Protein AF-A0A2A4RGI9-F1 (afdb_monomer_lite)

Radius of gyration: 26.48 Å; chains: 1; bounding box: 57×62×85 Å

Foldseek 3Di:
DDDDDDDDDDDDDDDDDPDDDDPDDPPPDPDPLPDQDFDQDPVRATWRKAKDFQDAPVVLLVVLVVLCVVLVFAWDDDDSVQQKTKTDWDWDPAPPCPVRPPDDDPVVSVVCVVFGKTKMKMKGWDPDGDRRDITMMTIWIWIWGKDQPPDDDDDPPPPPDDDDFDAPPVRHGPDRIDIDTPGTDNVVRNVSSVSSSVVNVVVVVPD

Structure (mmCIF, N/CA/C/O backbone):
data_AF-A0A2A4RGI9-F1
#
_entry.id   AF-A0A2A4RGI9-F1
#
loop_
_atom_site.group_PDB
_atom_site.id
_atom_site.type_symbol
_atom_site.label_atom_id
_atom_site.label_alt_id
_atom_site.label_comp_id
_atom_site.label_asym_id
_atom_site.label_entity_id
_atom_site.label_seq_id
_atom_site.pdbx_PDB_ins_code
_atom_site.Cartn_x
_atom_site.Cartn_y
_atom_site.Cartn_z
_atom_site.occupancy
_atom_site.B_iso_or_equiv
_atom_site.auth_seq_id
_atom_site.auth_comp_id
_atom_site.auth_asym_id
_atom_site.auth_atom_id
_atom_site.pdbx_PDB_model_num
ATOM 1 N N . MET A 1 1 ? -32.099 -35.631 29.641 1.00 53.44 1 MET A N 1
ATOM 2 C CA . MET A 1 1 ? -32.813 -35.154 30.846 1.00 53.44 1 MET A CA 1
ATOM 3 C C . MET A 1 1 ? -31.834 -35.128 32.015 1.00 53.44 1 MET A C 1
ATOM 5 O O . MET A 1 1 ? -31.724 -36.119 32.717 1.00 53.44 1 MET A O 1
ATOM 9 N N . ILE A 1 2 ? -31.085 -34.038 32.199 1.00 48.94 2 ILE A N 1
ATOM 10 C CA . ILE A 1 2 ? -30.396 -33.746 33.466 1.00 48.94 2 ILE A CA 1
ATOM 11 C C . ILE A 1 2 ? -30.588 -32.254 33.720 1.00 48.94 2 ILE A C 1
ATOM 13 O O . ILE A 1 2 ? -30.174 -31.408 32.936 1.00 48.94 2 ILE A O 1
ATOM 17 N N . SER A 1 3 ? -31.335 -31.992 34.784 1.00 60.06 3 SER A N 1
ATOM 18 C CA . SER A 1 3 ? -31.687 -30.694 35.336 1.00 60.06 3 SER A CA 1
ATOM 19 C C . SER A 1 3 ? -30.649 -30.341 36.395 1.00 60.06 3 SER A C 1
ATOM 21 O O . SER A 1 3 ? -30.481 -31.111 37.339 1.00 60.06 3 SER A O 1
ATOM 23 N N . MET A 1 4 ? -30.030 -29.165 36.305 1.00 56.44 4 MET A N 1
ATOM 24 C CA . MET A 1 4 ? -29.369 -28.535 37.446 1.00 56.44 4 MET A CA 1
ATOM 25 C C . MET A 1 4 ? -29.840 -27.087 37.567 1.00 56.44 4 MET A C 1
ATOM 27 O O . MET A 1 4 ? -29.609 -26.247 36.703 1.00 56.44 4 MET A O 1
ATOM 31 N N . LYS A 1 5 ? -30.585 -26.860 38.650 1.00 61.72 5 LYS A N 1
ATOM 32 C CA . LYS A 1 5 ? -31.043 -25.572 39.160 1.00 61.72 5 LYS A CA 1
ATOM 33 C C . LYS A 1 5 ? -29.920 -24.892 39.956 1.00 61.72 5 LYS A C 1
ATOM 35 O O . LYS A 1 5 ? -29.083 -25.582 40.532 1.00 61.72 5 LYS A O 1
ATOM 40 N N . THR A 1 6 ? -30.117 -23.591 40.175 1.00 55.69 6 THR A N 1
ATOM 41 C CA . THR A 1 6 ? -29.952 -22.874 41.463 1.00 55.69 6 THR A CA 1
ATOM 42 C C . THR A 1 6 ? -28.904 -21.759 41.455 1.00 55.69 6 THR A C 1
ATOM 44 O O . THR A 1 6 ? -27.732 -21.961 41.742 1.00 55.69 6 THR A O 1
ATOM 47 N N . SER A 1 7 ? -29.410 -20.569 41.122 1.00 59.06 7 SER A N 1
ATOM 48 C CA . SER A 1 7 ? -29.408 -19.335 41.920 1.00 59.06 7 SER A CA 1
ATOM 49 C C . SER A 1 7 ? -28.262 -19.058 42.897 1.00 59.06 7 SER A C 1
ATOM 51 O O . SER A 1 7 ? -28.155 -19.736 43.911 1.00 59.06 7 SER A O 1
ATOM 53 N N . TYR A 1 8 ? -27.612 -17.902 42.716 1.00 57.66 8 TYR A N 1
ATOM 54 C CA . TYR A 1 8 ? -27.250 -17.004 43.818 1.00 57.66 8 TYR A CA 1
ATOM 55 C C . TYR A 1 8 ? -27.522 -15.542 43.421 1.00 57.66 8 TYR A C 1
ATOM 57 O O . TYR A 1 8 ? -26.866 -14.984 42.546 1.00 57.66 8 TYR A O 1
ATOM 65 N N . LEU A 1 9 ? -28.526 -14.944 44.078 1.00 56.38 9 LEU A N 1
ATOM 66 C CA . LEU A 1 9 ? -28.580 -13.510 44.379 1.00 56.38 9 LEU A CA 1
ATOM 67 C C . LEU A 1 9 ? -27.337 -13.153 45.200 1.00 56.38 9 LEU A C 1
ATOM 69 O O . LEU A 1 9 ? -27.032 -13.927 46.095 1.00 56.38 9 LEU A O 1
ATOM 73 N N . TYR A 1 10 ? -26.737 -11.973 45.016 1.00 49.91 10 TYR A N 1
ATOM 74 C CA . TYR A 1 10 ? -26.362 -11.104 46.142 1.00 49.91 10 TYR A CA 1
ATOM 75 C C . TYR A 1 10 ? -26.038 -9.670 45.685 1.00 49.91 10 TYR A C 1
ATOM 77 O O . TYR A 1 10 ? -25.283 -9.446 44.748 1.00 49.91 10 TYR A O 1
ATOM 85 N N . MET A 1 11 ? -26.596 -8.734 46.459 1.00 44.22 11 MET A N 1
ATOM 86 C CA . MET A 1 11 ? -26.098 -7.392 46.783 1.00 44.22 11 MET A CA 1
ATOM 87 C C . MET A 1 11 ? -26.127 -6.284 45.725 1.00 44.22 11 MET A C 1
ATOM 89 O O . MET A 1 11 ? -25.142 -5.899 45.108 1.00 44.22 11 MET A O 1
ATOM 93 N N . THR A 1 12 ? -27.288 -5.631 45.720 1.00 57.72 12 THR A N 1
ATOM 94 C CA . THR A 1 12 ? -27.431 -4.173 45.743 1.00 57.72 12 THR A CA 1
ATOM 95 C C . THR A 1 12 ? -26.426 -3.500 46.691 1.00 57.72 12 THR A C 1
ATOM 97 O O . THR A 1 12 ? -26.473 -3.716 47.903 1.00 57.72 12 THR A O 1
ATOM 100 N N . GLY A 1 13 ? -25.576 -2.635 46.144 1.00 50.53 13 GLY A N 1
ATOM 101 C CA . GLY A 1 13 ? -24.767 -1.672 46.886 1.00 50.53 13 GLY A CA 1
ATOM 102 C C . GLY A 1 13 ? -24.866 -0.311 46.207 1.00 50.53 13 GLY A C 1
ATOM 103 O O . GLY A 1 13 ? -24.202 -0.062 45.208 1.00 50.53 13 GLY A O 1
ATOM 104 N N . TRP A 1 14 ? -25.744 0.544 46.727 1.00 52.81 14 TRP A N 1
ATOM 105 C CA . TRP A 1 14 ? -25.811 1.960 46.383 1.00 52.81 14 TRP A CA 1
ATOM 106 C C . TRP A 1 14 ? -24.644 2.687 47.055 1.00 52.81 14 TRP A C 1
ATOM 108 O O . TRP A 1 14 ? -24.559 2.705 48.281 1.00 52.81 14 TRP A O 1
ATOM 118 N N . ILE A 1 15 ? -23.787 3.334 46.267 1.00 56.72 15 ILE A N 1
ATOM 119 C CA . ILE A 1 15 ? -22.931 4.419 46.749 1.00 56.72 15 ILE A CA 1
ATOM 120 C C . ILE A 1 15 ? -23.301 5.655 45.939 1.00 56.72 15 ILE A C 1
ATOM 122 O O . ILE A 1 15 ? -22.931 5.807 44.778 1.00 56.72 15 ILE A O 1
ATOM 126 N N . ALA A 1 16 ? -24.077 6.527 46.580 1.00 50.03 16 ALA A N 1
ATOM 127 C CA . ALA A 1 16 ? -24.249 7.901 46.158 1.00 50.03 16 ALA A CA 1
ATOM 128 C C . ALA A 1 16 ? -22.924 8.631 46.407 1.00 50.03 16 ALA A C 1
ATOM 130 O O . ALA A 1 16 ? -22.596 8.956 47.546 1.00 50.03 16 ALA A O 1
ATOM 131 N N . CYS A 1 17 ? -22.155 8.870 45.347 1.00 42.28 17 CYS A N 1
ATOM 132 C CA . CYS A 1 17 ? -21.066 9.833 45.387 1.00 42.28 17 CYS A CA 1
ATOM 133 C C . CYS A 1 17 ? -21.601 11.157 44.835 1.00 42.28 17 CYS A C 1
ATOM 135 O O . CYS A 1 17 ? -21.754 11.338 43.628 1.00 42.28 17 CYS A O 1
ATOM 137 N N . VAL A 1 18 ? -21.953 12.056 45.754 1.00 51.88 18 VAL A N 1
ATOM 138 C CA . VAL A 1 18 ? -22.221 13.466 45.473 1.00 51.88 18 VAL A CA 1
ATOM 139 C C . VAL A 1 18 ? -20.885 14.085 45.082 1.00 51.88 18 VAL A C 1
ATOM 141 O O . VAL A 1 18 ? -20.075 14.401 45.950 1.00 51.88 18 VAL A O 1
ATOM 144 N N . SER A 1 19 ? -20.635 14.210 43.779 1.00 58.44 19 SER A N 1
ATOM 145 C CA . SER A 1 19 ? -19.480 14.950 43.286 1.00 58.44 19 SER A CA 1
ATOM 146 C C . SER A 1 19 ? -19.896 16.351 42.865 1.00 58.44 19 SER A C 1
ATOM 148 O O . SER A 1 19 ? -20.886 16.569 42.168 1.00 58.44 19 SER A O 1
ATOM 150 N N . VAL A 1 20 ? -19.120 17.287 43.387 1.00 53.12 20 VAL A N 1
ATOM 151 C CA . VAL A 1 20 ? -19.247 18.735 43.338 1.00 53.12 20 VAL A CA 1
ATOM 152 C C . VAL A 1 20 ? -19.362 19.237 41.899 1.00 53.12 20 VAL A C 1
ATOM 154 O O . VAL A 1 20 ? -18.539 18.930 41.040 1.00 53.12 20 VAL A O 1
ATOM 157 N N . CYS A 1 21 ? -20.385 20.057 41.663 1.00 44.66 21 CYS A N 1
ATOM 158 C CA . CYS A 1 21 ? -20.569 20.816 40.436 1.00 44.66 21 CYS A CA 1
ATOM 159 C C . CYS A 1 21 ? -19.557 21.975 40.423 1.00 44.66 21 CYS A C 1
ATOM 161 O O . CYS A 1 21 ? -19.824 23.059 40.943 1.00 44.66 21 CYS A O 1
ATOM 163 N N . SER A 1 22 ? -18.372 21.732 39.867 1.00 48.38 22 SER A N 1
ATOM 164 C CA . SER A 1 22 ? -17.387 22.771 39.571 1.00 48.38 22 SER A CA 1
ATOM 165 C C . SER A 1 22 ? -17.795 23.489 38.285 1.00 48.38 22 SER A C 1
ATOM 167 O O . SER A 1 22 ? -17.645 22.955 37.190 1.00 48.38 22 SER A O 1
ATOM 169 N N . LEU A 1 23 ? -18.315 24.708 38.424 1.00 53.69 23 LEU A N 1
ATOM 170 C CA . LEU A 1 23 ? -18.496 25.686 37.348 1.00 53.69 23 LEU A CA 1
ATOM 171 C C . LEU A 1 23 ? -17.122 26.141 36.831 1.00 53.69 23 LEU A C 1
ATOM 173 O O . LEU A 1 23 ? -16.619 27.180 37.249 1.00 53.69 23 LEU A O 1
ATOM 177 N N . TRP A 1 24 ? -16.499 25.359 35.952 1.00 52.03 24 TRP A N 1
ATOM 178 C CA . TRP A 1 24 ? -15.341 25.778 35.162 1.00 52.03 24 TRP A CA 1
ATOM 179 C C . TRP A 1 24 ? -15.694 25.688 33.681 1.00 52.03 24 TRP A C 1
ATOM 181 O O . TRP A 1 24 ? -16.321 24.732 33.233 1.00 52.03 24 TRP A O 1
ATOM 191 N N . GLY A 1 25 ? -15.376 26.764 32.965 1.00 44.94 25 GLY A N 1
ATOM 192 C CA . GLY A 1 25 ? -15.882 27.052 31.634 1.00 44.94 25 GLY A CA 1
ATOM 193 C C . GLY A 1 25 ? -15.622 25.946 30.619 1.00 44.94 25 GLY A C 1
ATOM 194 O O . GLY A 1 25 ? -14.579 25.294 30.621 1.00 44.94 25 GLY A O 1
ATOM 195 N N . CYS A 1 26 ? -16.578 25.799 29.707 1.00 45.72 26 CYS A N 1
ATOM 196 C CA . CYS A 1 26 ? -16.427 25.056 28.468 1.00 45.72 26 CYS A CA 1
ATOM 197 C C . CYS A 1 26 ? -15.382 25.751 27.579 1.00 45.72 26 CYS A C 1
ATOM 199 O O . CYS A 1 26 ? -15.719 26.462 26.637 1.00 45.72 26 CYS A O 1
ATOM 201 N N . ALA A 1 27 ? -14.100 25.568 27.886 1.00 48.16 27 ALA A N 1
ATOM 202 C CA . ALA A 1 27 ? -13.068 25.592 26.868 1.00 48.16 27 ALA A CA 1
ATOM 203 C C . ALA A 1 27 ? -13.144 24.227 26.182 1.00 48.16 27 ALA A C 1
ATOM 205 O O . ALA A 1 27 ? -12.601 23.239 26.666 1.00 48.16 27 ALA A O 1
ATOM 206 N N . SER A 1 28 ? -13.918 24.157 25.103 1.00 48.16 28 SER A N 1
ATOM 207 C CA . SER A 1 28 ? -13.896 23.038 24.170 1.00 48.16 28 SER A CA 1
ATOM 208 C C . SER A 1 28 ? -12.475 22.911 23.626 1.00 48.16 28 SER A C 1
ATOM 210 O O . SER A 1 28 ? -12.062 23.678 22.756 1.00 48.16 28 SER A O 1
ATOM 212 N N . SER A 1 29 ? -11.709 21.988 24.205 1.00 48.91 29 SER A N 1
ATOM 213 C CA . SER A 1 29 ? -10.423 21.557 23.677 1.00 48.91 29 SER A CA 1
ATOM 214 C C . SER A 1 29 ? -10.643 21.107 22.231 1.00 48.91 29 SER A C 1
ATOM 216 O O . SER A 1 29 ? -11.542 20.293 22.005 1.00 48.91 29 SER A O 1
ATOM 218 N N . PRO A 1 30 ? -9.883 21.611 21.244 1.00 50.38 30 PRO A N 1
ATOM 219 C CA . PRO A 1 30 ? -9.913 21.024 19.915 1.00 50.38 30 PRO A CA 1
ATOM 220 C C . PRO A 1 30 ? -9.524 19.552 20.065 1.00 50.38 30 PRO A C 1
ATOM 222 O O . PRO A 1 30 ? -8.453 19.244 20.593 1.00 50.38 30 PRO A O 1
ATOM 225 N N . GLN A 1 31 ? -10.425 18.647 19.673 1.00 45.59 31 GLN A N 1
ATOM 226 C CA . GLN A 1 31 ? -10.084 17.241 19.517 1.00 45.59 31 GLN A CA 1
ATOM 227 C C . GLN A 1 31 ? -8.874 17.184 18.592 1.00 45.59 31 GLN A C 1
ATOM 229 O O . GLN A 1 31 ? -8.896 17.738 17.490 1.00 45.59 31 GLN A O 1
ATOM 234 N N . ALA A 1 32 ? -7.797 16.591 19.099 1.00 44.47 32 ALA A N 1
ATOM 235 C CA . ALA A 1 32 ? -6.616 16.312 18.317 1.00 44.47 32 ALA A CA 1
ATOM 236 C C . ALA A 1 32 ? -7.063 15.448 17.138 1.00 44.47 32 ALA A C 1
ATOM 238 O O . ALA A 1 32 ? -7.406 14.280 17.305 1.00 44.47 32 ALA A O 1
ATOM 239 N N . VAL A 1 33 ? -7.117 16.052 15.953 1.00 50.25 33 VAL A N 1
ATOM 240 C CA . VAL A 1 33 ? -7.075 15.307 14.701 1.00 50.25 33 VAL A CA 1
ATOM 241 C C . VAL A 1 33 ? -5.812 14.466 14.817 1.00 50.25 33 VAL A C 1
ATOM 243 O O . VAL A 1 33 ? -4.732 15.038 14.954 1.00 50.25 33 VAL A O 1
ATOM 246 N N . GLY A 1 34 ? -5.966 13.143 14.900 1.00 46.97 34 GLY A N 1
ATOM 247 C CA . GLY A 1 34 ? -4.839 12.226 14.993 1.00 46.97 34 GLY A CA 1
ATOM 248 C C . GLY A 1 34 ? -3.876 12.541 13.860 1.00 46.97 34 GLY A C 1
ATOM 249 O O . GLY A 1 34 ? -4.216 12.356 12.691 1.00 46.97 34 GLY A O 1
ATOM 250 N N . ASP A 1 35 ? -2.718 13.103 14.203 1.00 51.62 35 ASP A N 1
ATOM 251 C CA . ASP A 1 35 ? -1.637 13.289 13.249 1.00 51.62 35 ASP A CA 1
ATOM 252 C C . ASP A 1 35 ? -1.295 11.894 12.730 1.00 51.62 35 ASP A C 1
ATOM 254 O O . ASP A 1 35 ? -1.054 10.980 13.522 1.00 51.62 35 ASP A O 1
ATOM 258 N N . ALA A 1 36 ? -1.298 11.720 11.408 1.00 52.34 36 ALA A N 1
ATOM 259 C CA . ALA A 1 36 ? -0.785 10.519 10.764 1.00 52.34 36 ALA A CA 1
ATOM 260 C C . ALA A 1 36 ? 0.721 10.430 11.073 1.00 52.34 36 ALA A C 1
ATOM 262 O O . ALA A 1 36 ? 1.574 10.937 10.343 1.00 52.34 36 ALA A O 1
ATOM 263 N N . GLY A 1 37 ? 1.043 9.878 12.241 1.00 50.47 37 GLY A N 1
ATOM 264 C CA . GLY A 1 37 ? 2.386 9.839 12.781 1.00 50.47 37 GLY A CA 1
ATOM 265 C C . GLY A 1 37 ? 3.237 8.865 11.986 1.00 50.47 37 GLY A C 1
ATOM 266 O O . GLY A 1 37 ? 2.979 7.663 11.965 1.00 50.47 37 GLY A O 1
ATOM 267 N N . ILE A 1 38 ? 4.290 9.370 11.352 1.00 50.34 38 ILE A N 1
ATOM 268 C CA . ILE A 1 38 ? 5.321 8.520 10.764 1.00 50.34 38 ILE A CA 1
ATOM 269 C C . ILE A 1 38 ? 6.122 7.908 11.916 1.00 50.34 38 ILE A C 1
ATOM 271 O O . ILE A 1 38 ? 6.898 8.597 12.577 1.00 50.34 38 ILE A O 1
ATOM 275 N N . THR A 1 39 ? 5.960 6.609 12.152 1.00 53.31 39 THR A N 1
ATOM 276 C CA . THR A 1 39 ? 6.846 5.856 13.042 1.00 53.31 39 THR A CA 1
ATOM 277 C C . THR A 1 39 ? 7.955 5.220 12.209 1.00 53.31 39 THR A C 1
ATOM 279 O O . THR A 1 39 ? 7.718 4.396 11.330 1.00 53.31 39 THR A O 1
ATOM 282 N N . GLN A 1 40 ? 9.196 5.646 12.448 1.00 45.38 40 GLN A N 1
ATOM 283 C CA . GLN A 1 40 ? 10.377 5.005 11.871 1.00 45.38 40 GLN A CA 1
ATOM 284 C C . GLN A 1 40 ? 10.691 3.740 12.669 1.00 45.38 40 GLN A C 1
ATOM 286 O O . GLN A 1 40 ? 11.029 3.821 13.851 1.00 45.38 40 GLN A O 1
ATOM 291 N N . ALA A 1 41 ? 10.607 2.572 12.030 1.00 48.91 41 ALA A N 1
ATOM 292 C CA . ALA A 1 41 ? 11.218 1.370 12.580 1.00 48.91 41 ALA A CA 1
ATOM 293 C C . ALA A 1 41 ? 12.750 1.527 12.562 1.00 48.91 41 ALA A C 1
ATOM 295 O O . ALA A 1 41 ? 13.305 2.169 11.665 1.00 48.91 41 ALA A O 1
ATOM 296 N N . ALA A 1 42 ? 13.441 0.927 13.538 1.00 48.22 42 ALA A N 1
ATOM 297 C CA . ALA A 1 42 ? 14.897 1.027 13.713 1.00 48.22 42 ALA A CA 1
ATOM 298 C C . ALA A 1 42 ? 15.716 0.583 12.480 1.00 48.22 42 ALA A C 1
ATOM 300 O O . ALA A 1 42 ? 16.880 0.956 12.348 1.00 48.22 42 ALA A O 1
ATOM 301 N N . ASP A 1 43 ? 15.086 -0.135 11.550 1.00 55.09 43 ASP A N 1
ATOM 302 C CA . ASP A 1 43 ? 15.688 -0.633 10.313 1.00 55.09 43 ASP A CA 1
ATOM 303 C C . ASP A 1 43 ? 15.601 0.372 9.142 1.00 55.09 43 ASP A C 1
ATOM 305 O O . ASP A 1 43 ? 15.885 0.030 7.996 1.00 55.09 43 ASP A O 1
ATOM 309 N N . GLY A 1 44 ? 15.184 1.621 9.397 1.00 54.22 44 GLY A N 1
ATOM 310 C CA . GLY A 1 44 ? 15.002 2.644 8.356 1.00 54.22 44 GLY A CA 1
ATOM 311 C C . GLY A 1 44 ? 13.786 2.392 7.458 1.00 54.22 44 GLY A C 1
ATOM 312 O O . GLY A 1 44 ? 13.606 3.064 6.441 1.00 54.22 44 GLY A O 1
ATOM 313 N N . GLN A 1 45 ? 12.945 1.431 7.839 1.00 60.62 45 GLN A N 1
ATOM 314 C CA . GLN A 1 45 ? 11.714 1.099 7.150 1.00 60.62 45 GLN A CA 1
ATOM 315 C C . GLN A 1 45 ? 10.617 2.072 7.600 1.00 60.62 45 GLN A C 1
ATOM 317 O O . GLN A 1 45 ? 10.235 2.103 8.771 1.00 60.62 45 GLN A O 1
ATOM 322 N N . VAL A 1 46 ? 10.166 2.923 6.680 1.00 63.09 46 VAL A N 1
ATOM 323 C CA . VAL A 1 46 ? 9.122 3.919 6.937 1.00 63.09 46 VAL A CA 1
ATOM 324 C C . VAL A 1 46 ? 7.817 3.387 6.371 1.00 63.09 46 VAL A C 1
ATOM 326 O O . VAL A 1 46 ? 7.618 3.371 5.155 1.00 63.09 46 VAL A O 1
ATOM 329 N N . SER A 1 47 ? 6.933 2.971 7.267 1.00 81.38 47 SER A N 1
ATOM 330 C CA . SER A 1 47 ? 5.598 2.487 6.933 1.00 81.38 47 SER A CA 1
ATOM 331 C C . SER A 1 47 ? 4.557 3.569 7.220 1.00 81.38 47 SER A C 1
ATOM 333 O O . SER A 1 47 ? 4.743 4.411 8.099 1.00 81.38 47 SER A O 1
ATOM 335 N N . GLY A 1 48 ? 3.444 3.554 6.486 1.00 86.00 48 GLY A N 1
ATOM 336 C CA . GLY A 1 48 ? 2.284 4.365 6.849 1.00 86.00 48 GLY A CA 1
ATOM 337 C C . GLY A 1 48 ? 1.609 3.750 8.071 1.00 86.00 48 GLY A C 1
ATOM 338 O O . GLY A 1 48 ? 1.187 2.598 7.998 1.00 86.00 48 GLY A O 1
ATOM 339 N N . LEU A 1 49 ? 1.520 4.484 9.178 1.00 91.19 49 LEU A N 1
ATOM 340 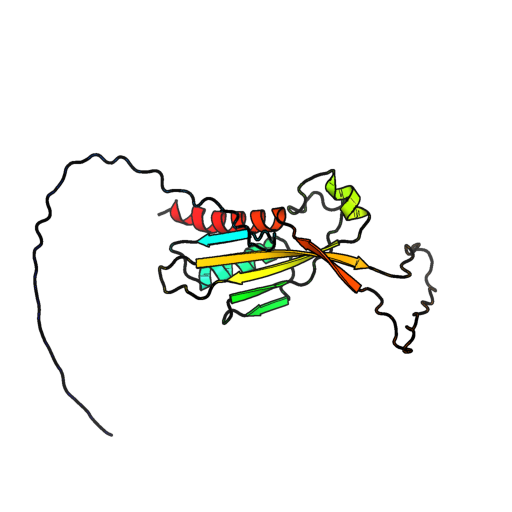C CA . LEU A 1 49 ? 0.766 4.054 10.354 1.00 91.19 49 LEU A CA 1
ATOM 341 C C . LEU A 1 49 ? -0.663 4.590 10.257 1.00 91.19 49 LEU A C 1
ATOM 343 O O . LEU A 1 49 ? -0.877 5.754 9.927 1.00 91.19 49 LEU A O 1
ATOM 347 N N . VAL A 1 50 ? -1.628 3.729 10.551 1.00 89.38 50 VAL A N 1
ATOM 348 C CA . VAL A 1 50 ? -3.040 4.072 10.681 1.00 89.38 50 VAL A CA 1
ATOM 349 C C . VAL A 1 50 ? -3.467 3.743 12.098 1.00 89.38 50 VAL A C 1
ATOM 351 O O . VAL A 1 50 ? -3.377 2.589 12.512 1.00 89.38 50 VAL A O 1
ATOM 354 N N . GLU A 1 51 ? -3.964 4.745 12.814 1.00 92.56 51 GLU A N 1
ATOM 355 C CA . GLU A 1 51 ? -4.599 4.581 14.122 1.00 92.56 51 GLU A CA 1
ATOM 356 C C . GLU A 1 51 ? -6.030 5.122 14.054 1.00 92.56 51 GLU A C 1
ATOM 358 O O . GLU A 1 51 ? -6.247 6.297 13.762 1.00 92.56 51 GLU A O 1
ATOM 363 N N . VAL A 1 52 ? -7.023 4.264 14.284 1.00 90.69 52 VAL A N 1
ATOM 364 C CA . VAL A 1 52 ? -8.438 4.658 14.271 1.00 90.69 52 VAL A CA 1
ATOM 365 C C . VAL A 1 52 ? -9.054 4.330 15.622 1.00 90.69 52 VAL A C 1
ATOM 367 O O . VAL A 1 52 ? -9.077 3.173 16.043 1.00 90.69 52 VAL A O 1
ATOM 370 N N . GLU A 1 53 ? -9.550 5.356 16.306 1.00 89.88 53 GLU A N 1
ATOM 371 C CA . GLU A 1 53 ? -10.278 5.213 17.566 1.00 89.88 53 GLU A CA 1
ATOM 372 C C . GLU A 1 53 ? -11.783 5.056 17.303 1.00 89.88 53 GLU A C 1
ATOM 374 O O . GLU A 1 53 ? -12.320 5.615 16.350 1.00 89.88 53 GLU A O 1
ATOM 379 N N . GLY A 1 54 ? -12.480 4.292 18.148 1.00 88.19 54 GLY A N 1
ATOM 380 C CA . GLY A 1 54 ? -13.945 4.181 18.125 1.00 88.19 54 GLY A CA 1
ATOM 381 C C . GLY A 1 54 ? -14.543 3.271 17.043 1.00 88.19 54 GLY A C 1
ATOM 382 O O . GLY A 1 54 ? -15.650 2.778 17.238 1.00 88.19 54 GLY A O 1
ATOM 383 N N . ALA A 1 55 ? -13.819 2.985 15.959 1.00 90.06 55 ALA A N 1
ATOM 384 C CA . ALA A 1 55 ? -14.251 2.041 14.928 1.00 90.06 55 ALA A CA 1
ATOM 385 C C . ALA A 1 55 ? -13.920 0.587 15.299 1.00 90.06 55 ALA A C 1
ATOM 387 O O . ALA A 1 55 ? -12.898 0.294 15.927 1.00 90.06 55 ALA A O 1
ATOM 388 N N . SER A 1 56 ? -14.767 -0.352 14.880 1.00 91.38 56 SER A N 1
ATOM 389 C CA . SER A 1 56 ? -14.477 -1.778 15.012 1.00 91.38 56 SER A CA 1
ATOM 390 C C . SER A 1 56 ? -13.401 -2.226 14.019 1.00 91.38 56 SER A C 1
ATOM 392 O O . SER A 1 56 ? -13.233 -1.671 12.931 1.00 91.38 56 SER A O 1
ATOM 394 N N . TYR A 1 57 ? -12.689 -3.297 14.369 1.00 92.25 57 TYR A N 1
ATOM 395 C CA . TYR A 1 57 ? -11.710 -3.920 13.480 1.00 92.25 57 TYR A CA 1
ATOM 396 C C . TYR A 1 57 ? -12.295 -4.259 12.099 1.00 92.25 57 TYR A C 1
ATOM 398 O O . TYR A 1 57 ? -11.658 -3.998 11.081 1.00 92.25 57 TYR A O 1
ATOM 406 N N . GLU A 1 58 ? -13.508 -4.820 12.054 1.00 92.88 58 GLU A N 1
ATOM 407 C CA . GLU A 1 58 ? -14.149 -5.232 10.801 1.00 92.88 58 GLU A CA 1
ATOM 408 C C . GLU A 1 58 ? -14.453 -4.038 9.889 1.00 92.88 58 GLU A C 1
ATOM 410 O O . GLU A 1 58 ? -14.257 -4.135 8.675 1.00 92.88 58 GLU A O 1
ATOM 415 N N . GLU A 1 59 ? -14.858 -2.902 10.464 1.00 93.31 59 GLU A N 1
ATOM 416 C CA . GLU A 1 59 ? -15.104 -1.657 9.729 1.00 93.31 59 GLU A CA 1
ATOM 417 C C . GLU A 1 59 ? -13.813 -1.109 9.124 1.00 93.31 59 GLU A C 1
ATOM 419 O O . GLU A 1 59 ? -13.757 -0.867 7.917 1.00 93.31 59 GLU A O 1
ATOM 424 N N . VAL A 1 60 ? -12.745 -0.978 9.920 1.00 94.06 60 VAL A N 1
ATOM 425 C CA . VAL A 1 60 ? -11.454 -0.463 9.428 1.00 94.06 60 VAL A CA 1
ATOM 426 C C . VAL A 1 60 ? -10.848 -1.412 8.393 1.00 94.06 60 VAL A C 1
ATOM 428 O O . VAL A 1 60 ? -10.362 -0.973 7.348 1.00 94.06 60 VAL A O 1
ATOM 431 N N . PHE A 1 61 ? -10.921 -2.724 8.625 1.00 95.38 61 PHE A N 1
ATOM 432 C CA . PHE A 1 61 ? -10.437 -3.732 7.684 1.00 95.38 61 PHE A CA 1
ATOM 433 C C . PHE A 1 61 ? -11.229 -3.717 6.367 1.00 95.38 61 PHE A C 1
ATOM 435 O O . PHE A 1 61 ? -10.649 -3.809 5.279 1.00 95.38 61 PHE A O 1
ATOM 442 N N . GLY A 1 62 ? -12.554 -3.567 6.442 1.00 96.12 62 GLY A N 1
ATOM 443 C CA . GLY A 1 62 ? -13.431 -3.404 5.285 1.00 96.12 62 GLY A CA 1
ATOM 444 C C . GLY A 1 62 ? -13.124 -2.131 4.497 1.00 96.12 62 GLY A C 1
ATOM 445 O O . GLY A 1 62 ? -12.929 -2.197 3.280 1.00 96.12 62 GLY A O 1
ATOM 446 N N . ALA A 1 63 ? -12.994 -0.998 5.189 1.00 96.31 63 ALA A N 1
ATOM 447 C CA . ALA A 1 63 ? -12.642 0.289 4.596 1.00 96.31 63 ALA A CA 1
ATOM 448 C C . ALA A 1 63 ? -11.272 0.244 3.905 1.00 96.31 63 ALA A C 1
ATOM 450 O O . ALA A 1 63 ? -11.139 0.718 2.777 1.00 96.31 63 ALA A O 1
ATOM 451 N N . MET A 1 64 ? -10.275 -0.401 4.521 1.00 97.19 64 MET A N 1
ATOM 452 C CA . MET A 1 64 ? -8.946 -0.597 3.931 1.00 97.19 64 MET A CA 1
ATOM 453 C C . MET A 1 64 ? -9.010 -1.345 2.600 1.00 97.19 64 MET A C 1
ATOM 455 O O . MET A 1 64 ? -8.384 -0.942 1.619 1.00 97.19 64 MET A O 1
ATOM 459 N N . ARG A 1 65 ? -9.802 -2.420 2.527 1.00 97.56 65 ARG A N 1
ATOM 460 C CA . ARG A 1 65 ? -9.994 -3.165 1.274 1.00 97.56 65 ARG A CA 1
ATOM 461 C C . ARG A 1 65 ? -10.621 -2.307 0.185 1.00 97.56 65 ARG A C 1
ATOM 463 O O . ARG A 1 65 ? -10.248 -2.460 -0.977 1.00 97.56 65 ARG A O 1
ATOM 470 N N . GLU A 1 66 ? -11.575 -1.457 0.547 1.00 97.06 66 GLU A N 1
ATOM 471 C CA . GLU A 1 66 ? -12.227 -0.569 -0.408 1.00 97.06 66 GLU A CA 1
ATOM 472 C C . GLU A 1 66 ? -11.258 0.497 -0.917 1.00 97.06 66 GLU A C 1
ATOM 474 O O . GLU A 1 66 ? -11.100 0.633 -2.126 1.00 97.06 66 GLU A O 1
ATOM 479 N N . VAL A 1 67 ? -10.502 1.147 -0.027 1.00 96.25 67 VAL A N 1
ATOM 480 C CA . VAL A 1 67 ? -9.459 2.107 -0.417 1.00 96.25 67 VAL A CA 1
ATOM 481 C C . VAL A 1 67 ? -8.445 1.460 -1.362 1.00 96.25 67 VAL A C 1
ATOM 483 O O . VAL A 1 67 ? -8.193 1.982 -2.442 1.00 96.25 67 VAL A O 1
ATOM 486 N N . ILE A 1 68 ? -7.918 0.275 -1.043 1.00 96.44 68 ILE A N 1
ATOM 487 C CA . ILE A 1 68 ? -6.971 -0.431 -1.927 1.00 96.44 68 ILE A CA 1
ATOM 488 C C . ILE A 1 68 ? -7.568 -0.664 -3.333 1.00 96.44 68 ILE A C 1
ATOM 490 O O . ILE A 1 68 ? -6.870 -0.525 -4.343 1.00 96.44 68 ILE A O 1
ATOM 494 N N . ARG A 1 69 ? -8.868 -0.976 -3.422 1.00 96.25 69 ARG A N 1
ATOM 495 C CA . ARG A 1 69 ? -9.581 -1.153 -4.699 1.00 96.25 69 ARG A CA 1
ATOM 496 C C . ARG A 1 69 ? -9.833 0.160 -5.432 1.00 96.25 69 ARG A C 1
ATOM 498 O O . ARG A 1 69 ? -9.743 0.171 -6.658 1.00 96.25 69 ARG A O 1
ATOM 505 N N . GLU A 1 70 ? -10.105 1.251 -4.722 1.00 94.81 70 GLU A N 1
ATOM 506 C CA . GLU A 1 70 ? -10.243 2.594 -5.303 1.00 94.81 70 GLU A CA 1
ATOM 507 C C . GLU A 1 70 ? -8.941 3.030 -6.003 1.00 94.81 70 GLU A C 1
ATOM 509 O O . GLU A 1 70 ? -8.986 3.611 -7.089 1.00 94.81 70 GLU A O 1
ATOM 514 N N . TYR A 1 71 ? -7.781 2.643 -5.455 1.00 93.75 71 TYR A N 1
ATOM 515 C CA . TYR A 1 71 ? -6.457 2.801 -6.083 1.00 93.75 71 TYR A CA 1
ATOM 516 C C . TYR A 1 71 ? -6.159 1.744 -7.171 1.00 93.75 71 TYR A C 1
ATOM 518 O O . TYR A 1 71 ? -5.073 1.689 -7.749 1.00 93.75 71 TYR A O 1
ATOM 526 N N . ARG A 1 72 ? -7.143 0.907 -7.519 1.00 94.56 72 ARG A N 1
ATOM 527 C CA . ARG A 1 72 ? -7.072 -0.120 -8.573 1.00 94.56 72 ARG A CA 1
ATOM 528 C C . ARG A 1 72 ? -6.004 -1.192 -8.343 1.00 94.56 72 ARG A C 1
ATOM 530 O O . ARG A 1 72 ? -5.569 -1.832 -9.302 1.00 94.56 72 ARG A O 1
ATOM 537 N N . PHE A 1 73 ? -5.598 -1.429 -7.099 1.00 95.44 73 PHE A N 1
ATOM 538 C CA . PHE A 1 73 ? -4.779 -2.593 -6.781 1.00 95.44 73 PHE A CA 1
ATOM 539 C C . PHE A 1 73 ? -5.656 -3.843 -6.728 1.00 95.44 73 PHE A C 1
ATOM 541 O O . PHE A 1 73 ? -6.686 -3.890 -6.050 1.00 95.44 73 PHE A O 1
ATOM 548 N N . ALA A 1 74 ? -5.239 -4.886 -7.443 1.00 96.12 74 ALA A N 1
ATOM 549 C CA . ALA A 1 74 ? -5.891 -6.182 -7.357 1.00 96.12 74 ALA A CA 1
ATOM 550 C C . ALA A 1 74 ? -5.467 -6.865 -6.054 1.00 96.12 74 ALA A C 1
ATOM 552 O O . ALA A 1 74 ? -4.281 -7.032 -5.788 1.00 96.12 74 ALA A O 1
ATOM 553 N N . ILE A 1 75 ? -6.430 -7.270 -5.234 1.00 97.62 75 ILE A N 1
ATOM 554 C CA . ILE A 1 75 ? -6.144 -7.960 -3.975 1.00 97.62 75 ILE A CA 1
ATOM 555 C C . ILE A 1 75 ? -5.703 -9.400 -4.277 1.00 97.62 75 ILE A C 1
ATOM 557 O O . ILE A 1 75 ? -6.388 -10.111 -5.011 1.00 97.62 75 ILE A O 1
ATOM 561 N N . ASN A 1 76 ? -4.577 -9.821 -3.699 1.00 97.38 76 ASN A N 1
ATOM 562 C CA . ASN A 1 76 ? -4.009 -11.162 -3.844 1.00 97.38 76 ASN A CA 1
ATOM 563 C C . ASN A 1 76 ? -4.439 -12.067 -2.683 1.00 97.38 76 ASN A C 1
ATOM 565 O O . ASN A 1 76 ? -5.039 -13.119 -2.894 1.00 97.38 76 ASN A O 1
ATOM 569 N N . ARG A 1 77 ? -4.199 -11.632 -1.441 1.00 97.38 77 ARG A N 1
ATOM 570 C CA . ARG A 1 77 ? -4.564 -12.384 -0.235 1.00 97.38 77 ARG A CA 1
ATOM 571 C C . ARG A 1 77 ? -5.255 -11.483 0.778 1.00 97.38 77 ARG A C 1
ATOM 573 O O . ARG A 1 77 ? -4.822 -10.363 1.023 1.00 97.38 77 ARG A O 1
ATOM 580 N N . VAL A 1 78 ? -6.303 -12.017 1.401 1.00 97.69 78 VAL A N 1
ATOM 581 C CA . VAL A 1 78 ? -6.990 -11.419 2.551 1.00 97.69 78 VAL A CA 1
ATOM 582 C C . VAL A 1 78 ? -7.033 -12.467 3.653 1.00 97.69 78 VAL A C 1
ATOM 584 O O . VAL A 1 78 ? -7.683 -13.497 3.497 1.00 97.69 78 VAL A O 1
ATOM 587 N N . ASP A 1 79 ? -6.320 -12.227 4.745 1.00 96.12 79 ASP A N 1
ATOM 588 C CA . ASP A 1 79 ? -6.295 -13.082 5.929 1.00 96.12 79 ASP A CA 1
ATOM 589 C C . ASP A 1 79 ? -6.788 -12.251 7.117 1.00 96.12 79 ASP A C 1
ATOM 591 O O . ASP A 1 79 ? -6.002 -11.601 7.799 1.00 96.12 79 ASP A O 1
ATOM 595 N N . GLY A 1 80 ? -8.111 -12.215 7.311 1.00 93.44 80 GLY A N 1
ATOM 596 C CA . GLY A 1 80 ? -8.731 -11.442 8.393 1.00 93.44 80 GLY A CA 1
ATOM 597 C C . GLY A 1 80 ? -8.398 -11.985 9.783 1.00 93.44 80 GLY A C 1
ATOM 598 O O . GLY A 1 80 ? -8.333 -11.220 10.732 1.00 93.44 80 GLY A O 1
ATOM 599 N N . ALA A 1 81 ? -8.107 -13.285 9.904 1.00 91.56 81 ALA A N 1
ATOM 600 C CA . ALA A 1 81 ? -7.728 -13.875 11.185 1.00 91.56 81 ALA A CA 1
ATOM 601 C C . ALA A 1 81 ? -6.350 -13.392 11.654 1.00 91.56 81 ALA A C 1
ATOM 603 O O . ALA A 1 81 ? -6.150 -13.213 12.844 1.00 91.56 81 ALA A O 1
ATOM 604 N N . ARG A 1 82 ? -5.419 -13.175 10.715 1.00 92.94 82 ARG A N 1
ATOM 605 C CA . ARG A 1 82 ? -4.078 -12.632 10.992 1.00 92.94 82 ARG A CA 1
ATOM 606 C C . ARG A 1 82 ? -3.955 -11.129 10.746 1.00 92.94 82 ARG A C 1
ATOM 608 O O . ARG A 1 82 ? -2.854 -10.593 10.814 1.00 92.94 82 ARG A O 1
ATOM 615 N N . GLY A 1 83 ? -5.037 -10.478 10.327 1.00 94.94 83 GLY A N 1
ATOM 616 C CA . GLY A 1 83 ? -5.025 -9.080 9.918 1.00 94.94 83 GLY A CA 1
ATOM 617 C C . GLY A 1 83 ? -4.030 -8.743 8.812 1.00 94.94 83 GLY A C 1
ATOM 618 O O . GLY A 1 83 ? -3.370 -7.717 8.887 1.00 94.94 83 GLY A O 1
ATOM 619 N N . VAL A 1 84 ? -3.909 -9.574 7.775 1.00 96.50 84 VAL A N 1
ATOM 620 C CA . VAL A 1 84 ? -3.011 -9.296 6.641 1.00 96.50 84 VAL A CA 1
ATOM 621 C C . VAL A 1 84 ? -3.796 -9.141 5.344 1.00 96.50 84 VAL A C 1
ATOM 623 O O . VAL A 1 84 ? -4.577 -10.015 4.964 1.00 96.50 84 VAL A O 1
ATOM 626 N N . ILE A 1 85 ? -3.531 -8.054 4.619 1.00 97.44 85 ILE A N 1
ATOM 627 C CA . ILE A 1 85 ? -3.993 -7.840 3.244 1.00 97.44 85 ILE A CA 1
ATOM 628 C C . ILE A 1 85 ? -2.762 -7.682 2.355 1.00 97.44 85 ILE A C 1
ATOM 630 O O . ILE A 1 85 ? -1.905 -6.849 2.632 1.00 97.44 85 ILE A O 1
ATOM 634 N N . THR A 1 86 ? -2.671 -8.457 1.276 1.00 97.94 86 THR A N 1
ATOM 635 C CA . THR A 1 86 ? -1.653 -8.256 0.237 1.00 97.94 86 THR A CA 1
ATOM 636 C C . THR A 1 86 ? -2.292 -8.115 -1.131 1.00 97.94 86 THR A C 1
ATOM 638 O O . THR A 1 86 ? -3.369 -8.654 -1.410 1.00 97.94 86 THR A O 1
ATOM 641 N N . THR A 1 87 ? -1.616 -7.386 -2.006 1.00 98.06 87 THR A N 1
ATOM 642 C CA . THR A 1 87 ? -2.063 -7.119 -3.375 1.00 98.06 87 THR A CA 1
ATOM 643 C C . THR A 1 87 ? -1.196 -7.856 -4.388 1.00 98.06 87 THR A C 1
ATOM 645 O O . THR A 1 87 ? -0.138 -8.389 -4.061 1.00 98.06 87 THR A O 1
ATOM 648 N N . TYR A 1 88 ? -1.681 -7.961 -5.620 1.00 96.88 88 TYR A N 1
ATOM 649 C CA . TYR A 1 88 ? -0.825 -8.288 -6.746 1.00 96.88 88 TYR A CA 1
ATOM 650 C C . TYR A 1 88 ? 0.021 -7.062 -7.090 1.00 96.88 88 TYR A C 1
ATOM 652 O O . TYR A 1 88 ? -0.477 -5.937 -6.971 1.00 96.88 88 TYR A O 1
ATOM 660 N N . PRO A 1 89 ? 1.259 -7.264 -7.568 1.00 94.62 89 PRO A N 1
ATOM 661 C CA . PRO A 1 89 ? 2.069 -6.173 -8.078 1.00 94.62 89 PRO A CA 1
ATOM 662 C C . PRO A 1 89 ? 1.311 -5.427 -9.171 1.00 94.62 89 PRO A C 1
ATOM 664 O O . PRO A 1 89 ? 0.846 -6.024 -10.147 1.00 94.62 89 PRO A O 1
ATOM 667 N N . LYS A 1 90 ? 1.169 -4.117 -8.999 1.00 93.44 90 LYS A N 1
ATOM 668 C CA . LYS A 1 90 ? 0.573 -3.231 -9.992 1.00 93.44 90 LYS A CA 1
ATOM 669 C C . LYS A 1 90 ? 1.702 -2.596 -10.789 1.00 93.44 90 LYS A C 1
ATOM 671 O O . LYS A 1 90 ? 2.575 -1.938 -10.222 1.00 93.44 90 LYS A O 1
ATOM 676 N N . GLN A 1 91 ? 1.684 -2.795 -12.104 1.00 88.31 91 GLN A N 1
ATO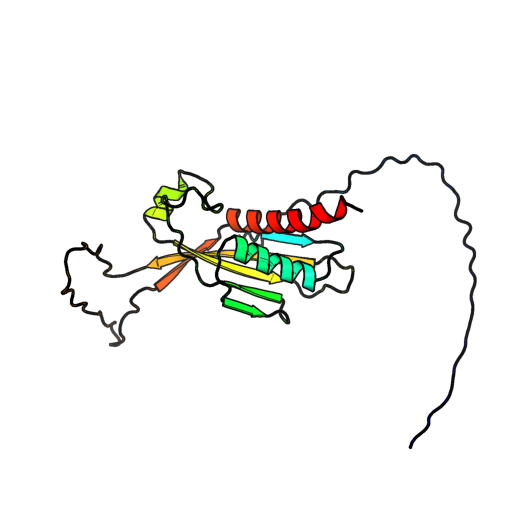M 677 C CA . GLN A 1 91 ? 2.601 -2.100 -12.995 1.00 88.31 91 GLN A CA 1
ATOM 678 C C . GLN A 1 91 ? 2.169 -0.639 -13.108 1.00 88.31 91 GLN A C 1
ATOM 680 O O . GLN A 1 91 ? 1.039 -0.340 -13.499 1.00 88.31 91 GLN A O 1
ATOM 685 N N . THR A 1 92 ? 3.079 0.270 -12.783 1.00 75.88 92 THR A N 1
ATOM 686 C CA . THR A 1 92 ? 2.822 1.705 -12.905 1.00 75.88 92 THR A CA 1
ATOM 687 C C . THR A 1 92 ? 2.958 2.084 -14.373 1.00 75.88 92 THR A C 1
ATOM 689 O O . THR A 1 92 ? 4.035 1.969 -14.959 1.00 75.88 92 THR A O 1
ATOM 692 N N . LEU A 1 93 ? 1.856 2.482 -15.005 1.00 64.56 93 LEU A N 1
ATOM 693 C CA . LEU A 1 93 ? 1.85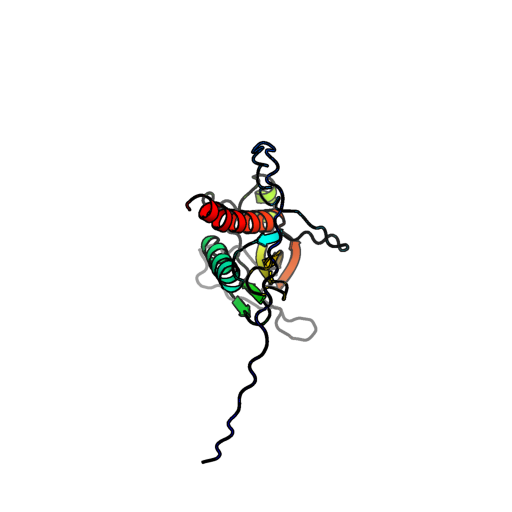7 2.948 -16.390 1.00 64.56 93 LEU A CA 1
ATOM 694 C C . LEU A 1 93 ? 2.421 4.377 -16.402 1.00 64.56 93 LEU A C 1
ATOM 696 O O . LEU A 1 93 ? 1.663 5.342 -16.333 1.00 64.56 93 LEU A O 1
ATOM 700 N N . GLY A 1 94 ? 3.752 4.509 -16.397 1.00 59.06 94 GLY A N 1
ATOM 701 C CA . GLY A 1 94 ? 4.445 5.804 -16.338 1.00 59.06 94 GLY A CA 1
ATOM 702 C C . GLY A 1 94 ? 3.936 6.812 -17.377 1.00 59.06 94 GLY A C 1
ATOM 703 O O . GLY A 1 94 ? 3.527 6.400 -18.458 1.00 59.06 94 GLY A O 1
ATOM 704 N N . ILE A 1 95 ? 3.956 8.109 -17.028 1.00 48.94 95 ILE A N 1
ATOM 705 C CA . ILE A 1 95 ? 3.643 9.350 -17.791 1.00 48.94 95 ILE A CA 1
ATOM 706 C C . ILE A 1 95 ? 2.352 9.394 -18.649 1.00 48.94 95 ILE A C 1
ATOM 708 O O . ILE A 1 95 ? 1.943 10.456 -19.112 1.00 48.94 95 ILE A O 1
ATOM 712 N N . GLY A 1 96 ? 1.674 8.270 -18.870 1.00 51.00 96 GLY A N 1
ATOM 713 C CA . GLY A 1 96 ? 0.517 8.135 -19.756 1.00 51.00 96 GLY A CA 1
ATOM 714 C C . GLY A 1 96 ? -0.826 8.113 -19.032 1.00 51.00 96 GLY A C 1
ATOM 715 O O . GLY A 1 96 ? -1.858 8.040 -19.694 1.00 51.00 96 GLY A O 1
ATOM 716 N N . SER A 1 97 ? -0.829 8.170 -17.697 1.00 55.44 97 SER A N 1
ATOM 717 C CA . SER A 1 97 ? -2.050 8.221 -16.886 1.00 55.44 97 SER A CA 1
ATOM 718 C C . SER A 1 97 ? -2.039 9.430 -15.942 1.00 55.44 97 SER A C 1
ATOM 720 O O . SER A 1 97 ? -2.000 9.242 -14.733 1.00 55.44 97 SER A O 1
ATOM 722 N N . PRO A 1 98 ? -2.105 10.679 -16.446 1.00 56.16 98 PRO A N 1
ATOM 723 C CA . PRO A 1 98 ? -2.170 11.882 -15.600 1.00 56.16 98 PRO A CA 1
ATOM 724 C C . PRO A 1 98 ? -3.416 11.939 -14.692 1.00 56.16 98 PRO A C 1
ATOM 726 O O . PRO A 1 98 ? -3.512 12.775 -13.802 1.00 56.16 98 PRO A O 1
ATOM 729 N N . TRP A 1 99 ? -4.388 11.055 -14.916 1.00 65.25 99 TRP A N 1
ATOM 730 C CA . TRP A 1 99 ? -5.555 10.832 -14.057 1.00 65.25 99 TRP A CA 1
ATOM 731 C C . TRP A 1 99 ? -5.312 9.796 -12.948 1.00 65.25 99 TRP A C 1
ATOM 733 O O . TRP A 1 99 ? -6.224 9.536 -12.161 1.00 65.25 99 TRP A O 1
ATOM 743 N N . ASP A 1 100 ? -4.134 9.169 -12.893 1.00 67.19 100 ASP A N 1
ATOM 744 C CA . ASP A 1 100 ? -3.782 8.249 -11.817 1.00 67.19 100 ASP A CA 1
ATOM 745 C C . ASP A 1 100 ? -3.343 9.056 -10.591 1.00 67.19 100 ASP A C 1
ATOM 747 O O . ASP A 1 100 ? -2.357 9.793 -10.617 1.00 67.19 100 ASP A O 1
ATOM 751 N N . LYS A 1 101 ? -4.103 8.929 -9.500 1.00 66.38 101 LYS A N 1
ATOM 752 C CA . LYS A 1 101 ? -3.899 9.685 -8.253 1.00 66.38 101 LYS A CA 1
ATOM 753 C C . LYS A 1 101 ? -2.595 9.317 -7.534 1.00 66.38 101 LYS A C 1
ATOM 755 O O . LYS A 1 101 ? -2.314 9.874 -6.477 1.00 66.38 101 LYS A O 1
ATOM 760 N N . GLU A 1 102 ? -1.828 8.379 -8.086 1.00 58.56 102 GLU A N 1
ATOM 761 C CA . GLU A 1 102 ? -0.592 7.819 -7.544 1.00 58.56 102 GLU A CA 1
ATOM 762 C C . GLU A 1 102 ? 0.667 8.642 -7.867 1.00 58.56 102 GLU A C 1
ATOM 764 O O . GLU A 1 102 ? 1.691 8.428 -7.222 1.00 58.56 102 GLU A O 1
ATOM 769 N N . GLN A 1 103 ? 0.626 9.626 -8.772 1.00 60.47 103 GLN A N 1
ATOM 770 C CA . GLN A 1 103 ? 1.832 10.369 -9.178 1.00 60.47 103 GLN A CA 1
ATOM 771 C C . GLN A 1 103 ? 2.042 11.655 -8.366 1.00 60.47 103 GLN A C 1
ATOM 773 O O . GLN A 1 103 ? 1.120 12.456 -8.223 1.00 60.47 103 GLN A O 1
ATOM 778 N N . THR A 1 104 ? 3.244 11.838 -7.806 1.00 62.22 104 THR A N 1
ATOM 779 C CA . THR A 1 104 ? 3.516 12.928 -6.846 1.00 62.22 104 THR A CA 1
ATOM 780 C C . THR A 1 104 ? 4.597 13.912 -7.306 1.00 62.22 104 THR A C 1
ATOM 782 O O . THR A 1 104 ? 4.586 15.044 -6.832 1.00 62.22 104 THR A O 1
ATOM 785 N N . THR A 1 105 ? 5.498 13.574 -8.243 1.00 61.19 105 THR A N 1
ATOM 786 C CA . THR A 1 105 ? 6.441 14.561 -8.811 1.00 61.19 105 THR A CA 1
ATOM 787 C C . THR A 1 105 ? 6.904 14.231 -10.235 1.00 61.19 105 THR A C 1
ATOM 789 O O . THR A 1 105 ? 7.392 13.140 -10.510 1.00 61.19 105 THR A O 1
ATOM 792 N N . ILE A 1 106 ? 6.886 15.252 -11.099 1.00 61.66 106 ILE A N 1
ATOM 793 C CA . ILE A 1 106 ? 7.347 15.212 -12.503 1.00 61.66 106 ILE A CA 1
ATOM 794 C C . ILE A 1 106 ? 8.822 14.757 -12.630 1.00 61.66 106 ILE A C 1
ATOM 796 O O . ILE A 1 106 ? 9.232 14.238 -13.663 1.00 61.66 106 ILE A O 1
ATOM 800 N N . GLY A 1 107 ? 9.641 14.935 -11.583 1.00 60.47 107 GLY A N 1
ATOM 801 C CA . GLY A 1 107 ? 11.062 14.559 -11.581 1.00 60.47 107 GLY A CA 1
ATOM 802 C C . GLY A 1 107 ? 11.328 13.061 -11.386 1.00 60.47 107 GLY A C 1
ATOM 803 O O . GLY A 1 107 ? 12.164 12.504 -12.093 1.00 60.47 107 GLY A O 1
ATOM 804 N N . GLN A 1 108 ? 10.606 12.393 -10.476 1.00 60.56 108 GLN A N 1
ATOM 805 C CA . GLN A 1 108 ? 10.733 10.939 -10.260 1.00 60.56 108 GLN A CA 1
ATOM 806 C C . GLN A 1 108 ? 10.159 10.127 -11.429 1.00 60.56 108 GLN A C 1
ATOM 808 O O . GLN A 1 108 ? 10.611 9.018 -11.700 1.00 60.56 108 GLN A O 1
ATOM 813 N N . GLU A 1 109 ? 9.215 10.698 -12.177 1.00 58.22 109 GLU A N 1
ATOM 814 C CA . GLU A 1 109 ? 8.580 10.041 -13.323 1.00 58.22 109 GLU A CA 1
ATOM 815 C C . GLU A 1 109 ? 9.565 9.642 -14.427 1.00 58.22 109 GLU A C 1
ATOM 817 O O . GLU A 1 109 ? 9.349 8.626 -15.087 1.00 58.22 109 GLU A O 1
ATOM 822 N N . PHE A 1 110 ? 10.653 10.393 -14.633 1.00 61.91 110 PHE A N 1
ATOM 823 C CA . PHE A 1 110 ? 11.618 10.064 -15.685 1.00 61.91 110 PHE A CA 1
ATOM 824 C C . PHE A 1 110 ? 12.495 8.856 -15.311 1.00 61.91 110 PHE A C 1
ATOM 826 O O . PHE A 1 110 ? 12.798 8.021 -16.166 1.00 61.91 110 PHE A O 1
ATOM 833 N N . GLU A 1 111 ? 12.856 8.715 -14.031 1.00 59.06 111 GLU A N 1
ATOM 834 C CA . GLU A 1 111 ? 13.592 7.546 -13.530 1.00 59.06 111 GLU A CA 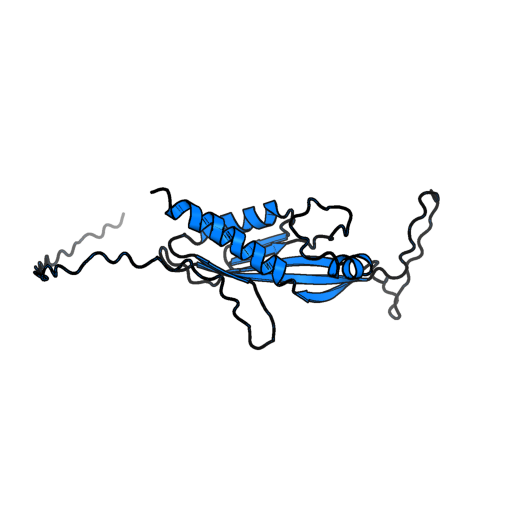1
ATOM 835 C C . GLU A 1 111 ? 12.694 6.303 -13.412 1.00 59.06 111 GLU A C 1
ATOM 837 O O . GLU A 1 111 ? 13.137 5.198 -13.748 1.00 59.06 111 GLU A O 1
ATOM 842 N N . ASP A 1 112 ? 11.426 6.472 -13.024 1.00 58.47 112 ASP A N 1
ATOM 843 C CA . ASP A 1 112 ? 10.421 5.399 -12.983 1.00 58.47 112 ASP A CA 1
ATOM 844 C C . ASP A 1 112 ? 10.010 4.937 -14.392 1.00 58.47 112 ASP A C 1
ATOM 846 O O . ASP A 1 112 ? 9.709 3.763 -14.601 1.00 58.47 112 ASP A O 1
ATOM 850 N N . PHE A 1 113 ? 10.025 5.827 -15.389 1.00 62.25 113 PHE A N 1
ATOM 851 C CA . PHE A 1 113 ? 9.769 5.459 -16.784 1.00 62.25 113 PHE A CA 1
ATOM 852 C C . PHE A 1 113 ? 10.888 4.587 -17.361 1.00 62.25 113 PHE A C 1
ATOM 854 O O . PHE A 1 113 ? 10.622 3.601 -18.053 1.00 62.25 113 PHE A O 1
ATOM 861 N N . ALA A 1 114 ? 12.145 4.932 -17.073 1.00 63.03 114 ALA A N 1
ATOM 862 C CA . ALA A 1 114 ? 13.293 4.178 -17.568 1.00 63.03 114 ALA A CA 1
ATOM 863 C C . ALA A 1 114 ? 13.376 2.773 -16.948 1.00 63.03 114 ALA A C 1
ATOM 865 O O . ALA A 1 114 ? 13.768 1.811 -17.612 1.00 63.03 114 ALA A O 1
ATOM 866 N N . ASN A 1 115 ? 12.979 2.640 -15.683 1.00 67.06 115 ASN A N 1
ATOM 867 C CA . ASN A 1 115 ? 13.070 1.401 -14.928 1.00 67.06 115 ASN A CA 1
ATOM 868 C C . ASN A 1 115 ? 11.660 0.871 -14.692 1.00 67.06 115 ASN A C 1
ATOM 870 O O . ASN A 1 115 ? 11.007 1.360 -13.796 1.00 67.06 115 ASN A O 1
ATOM 874 N N . HIS A 1 116 ? 11.169 -0.115 -15.444 1.00 82.06 116 HIS A N 1
ATOM 875 C CA . HIS A 1 116 ? 9.833 -0.689 -15.217 1.00 82.06 116 HIS A CA 1
ATOM 876 C C . HIS A 1 116 ? 9.613 -1.054 -13.731 1.00 82.06 116 HIS A C 1
ATOM 878 O O . HIS A 1 116 ? 10.158 -2.057 -13.258 1.00 82.06 116 HIS A O 1
ATOM 884 N N . GLN A 1 117 ? 8.832 -0.242 -13.006 1.00 90.31 117 GLN A N 1
ATOM 885 C CA . GLN A 1 117 ? 8.563 -0.443 -11.581 1.00 90.31 117 GLN A CA 1
ATOM 886 C C . GLN A 1 117 ? 7.164 -1.003 -11.342 1.00 90.31 117 GLN A C 1
ATOM 888 O O . GLN A 1 117 ? 6.169 -0.551 -11.925 1.00 90.31 117 GLN A O 1
ATOM 893 N N . GLU A 1 118 ? 7.097 -1.958 -10.423 1.00 93.56 118 GLU A N 1
ATOM 894 C CA . GLU A 1 118 ? 5.859 -2.505 -9.882 1.00 93.56 118 GLU A CA 1
ATOM 895 C C . GLU A 1 118 ? 5.750 -2.165 -8.398 1.00 93.56 118 GLU A C 1
ATOM 897 O O . GLU A 1 118 ? 6.744 -2.179 -7.674 1.00 93.56 118 GLU A O 1
ATOM 902 N N . ARG A 1 119 ? 4.533 -1.878 -7.940 1.00 94.81 119 ARG A N 1
ATOM 903 C CA . ARG A 1 119 ? 4.239 -1.605 -6.530 1.00 94.81 119 ARG A CA 1
ATOM 904 C C . ARG A 1 119 ? 3.378 -2.728 -5.965 1.00 94.81 119 ARG A C 1
ATOM 906 O O . ARG A 1 119 ? 2.406 -3.134 -6.599 1.00 94.81 119 ARG A O 1
ATOM 913 N N . GLU A 1 120 ? 3.723 -3.223 -4.784 1.00 96.44 120 GLU A N 1
ATOM 914 C CA . GLU A 1 120 ? 2.933 -4.197 -4.028 1.00 96.44 120 GLU A CA 1
ATOM 915 C C . GLU A 1 120 ? 2.595 -3.604 -2.663 1.00 96.44 120 GLU A C 1
ATOM 917 O O . GLU A 1 120 ? 3.478 -3.194 -1.913 1.00 96.44 120 GLU A O 1
ATOM 922 N N . ILE A 1 121 ? 1.308 -3.559 -2.339 1.00 96.69 121 ILE A N 1
ATOM 923 C CA . ILE A 1 121 ? 0.823 -3.126 -1.029 1.00 96.69 121 ILE A CA 1
ATOM 924 C C . ILE A 1 121 ? 0.675 -4.348 -0.129 1.00 96.69 121 ILE A C 1
ATOM 926 O O . ILE A 1 121 ? -0.009 -5.317 -0.493 1.00 96.69 121 ILE A O 1
ATOM 930 N N . ARG A 1 122 ? 1.247 -4.243 1.069 1.00 97.00 122 ARG A N 1
ATOM 931 C CA . ARG A 1 122 ? 1.020 -5.124 2.207 1.00 97.00 122 ARG A CA 1
ATOM 932 C C . ARG A 1 122 ? 0.513 -4.293 3.380 1.00 97.00 122 ARG A C 1
ATOM 934 O O . ARG A 1 122 ? 1.165 -3.355 3.814 1.00 97.00 122 ARG A O 1
ATOM 941 N N . VAL A 1 123 ? -0.642 -4.664 3.910 1.00 96.62 123 VAL A N 1
ATOM 942 C CA . VAL A 1 123 ? -1.193 -4.075 5.131 1.00 96.62 123 VAL A CA 1
ATOM 943 C C . VAL A 1 123 ? -1.200 -5.135 6.216 1.00 96.62 123 VAL A C 1
ATOM 945 O O . VAL A 1 123 ? -1.649 -6.260 5.976 1.00 96.62 123 VAL A O 1
ATOM 948 N N . GLN A 1 124 ? -0.708 -4.773 7.393 1.00 96.50 124 GLN A N 1
ATOM 949 C CA . GLN A 1 124 ? -0.718 -5.610 8.582 1.00 96.50 124 GLN A CA 1
ATOM 950 C C . GLN A 1 124 ? -1.410 -4.870 9.722 1.00 96.50 124 GLN A C 1
ATOM 952 O O . GLN A 1 124 ? -1.002 -3.778 10.093 1.00 96.50 124 GLN A O 1
ATOM 957 N N . PHE A 1 125 ? -2.454 -5.470 10.274 1.00 94.94 125 PHE A N 1
ATOM 958 C CA . PHE A 1 125 ? -3.155 -4.974 11.448 1.00 94.94 125 PHE A CA 1
ATOM 959 C C . PHE A 1 125 ? -2.526 -5.579 12.703 1.00 94.94 125 PHE A C 1
ATOM 961 O O 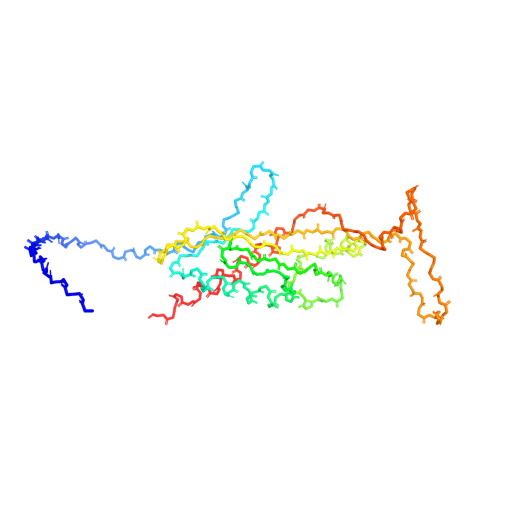. PHE A 1 125 ? -2.171 -6.759 12.712 1.00 94.94 125 PHE A O 1
ATOM 968 N N . GLU A 1 126 ? -2.392 -4.782 13.759 1.00 92.38 126 GLU A N 1
ATOM 969 C CA . GLU A 1 126 ? -1.979 -5.297 15.062 1.00 92.38 126 GLU A CA 1
ATOM 970 C C . GLU A 1 126 ? -3.171 -5.995 15.732 1.00 92.38 126 GLU A C 1
ATOM 972 O O . GLU A 1 126 ? -4.270 -5.444 15.833 1.00 92.38 126 GLU A O 1
ATOM 977 N N . GLU A 1 127 ? -2.970 -7.239 16.172 1.00 72.81 127 GLU A N 1
ATOM 978 C CA . GLU A 1 127 ? -3.968 -7.968 16.955 1.00 72.81 127 GLU A CA 1
ATOM 979 C C . GLU A 1 127 ? -4.111 -7.299 18.331 1.00 72.81 127 GLU A C 1
ATOM 981 O O . GLU A 1 127 ? -3.148 -7.184 19.087 1.00 72.81 127 GLU A O 1
ATOM 986 N N . GLY A 1 128 ? -5.319 -6.845 18.664 1.00 63.31 128 GLY A N 1
ATOM 987 C CA . GLY A 1 128 ? -5.565 -6.136 19.926 1.00 63.31 128 GLY A CA 1
ATOM 988 C C . GLY A 1 128 ? -6.895 -5.394 20.012 1.00 63.31 128 GLY A C 1
ATOM 989 O O . GLY A 1 128 ? -7.275 -4.966 21.099 1.00 63.31 128 GLY A O 1
ATOM 990 N N . ALA A 1 129 ? -7.625 -5.291 18.899 1.00 54.81 129 ALA A N 1
ATOM 991 C CA . ALA A 1 129 ? -8.900 -4.595 18.824 1.00 54.81 129 ALA A CA 1
ATOM 992 C C . ALA A 1 129 ? -10.034 -5.350 19.555 1.00 54.81 129 ALA A C 1
ATOM 994 O O . ALA A 1 129 ? -10.874 -6.003 18.936 1.00 54.81 129 ALA A O 1
ATOM 995 N N . GLN A 1 130 ? -10.083 -5.275 20.887 1.00 63.19 130 GLN A N 1
ATOM 996 C CA . GLN A 1 130 ? -11.354 -5.451 21.595 1.00 63.19 130 GLN A CA 1
ATOM 997 C C . GLN A 1 130 ? -12.311 -4.321 21.181 1.00 63.19 130 GLN A C 1
ATOM 999 O O . GLN A 1 130 ? -11.865 -3.222 20.844 1.00 63.19 130 GLN A O 1
ATOM 1004 N N . ALA A 1 131 ? -13.623 -4.572 21.190 1.00 62.03 131 ALA A N 1
ATOM 1005 C CA . ALA A 1 131 ? -14.617 -3.549 20.860 1.00 62.03 131 ALA A CA 1
ATOM 1006 C C . ALA A 1 131 ? -14.381 -2.272 21.696 1.00 62.03 131 ALA A C 1
ATOM 1008 O O . ALA A 1 131 ? -14.367 -2.334 22.925 1.00 62.03 131 ALA A O 1
ATOM 1009 N N . GLY A 1 132 ? -14.162 -1.138 21.022 1.00 69.00 132 GLY A N 1
ATOM 1010 C CA . GLY A 1 132 ? -13.857 0.153 21.653 1.00 69.00 132 GLY A CA 1
ATOM 1011 C C . GLY A 1 132 ? -12.373 0.444 21.916 1.00 69.00 132 GLY A C 1
ATOM 1012 O O . GLY A 1 132 ? -12.074 1.438 22.572 1.00 69.00 132 GLY A O 1
ATOM 1013 N N . SER A 1 133 ? -11.442 -0.381 21.428 1.00 81.75 133 SER A N 1
ATOM 1014 C CA . SER A 1 133 ? -10.000 -0.081 21.468 1.00 81.75 133 SER A CA 1
ATOM 1015 C C . SER A 1 133 ? -9.483 0.443 20.127 1.00 81.75 133 SER A C 1
ATOM 1017 O O . SER A 1 133 ? -10.117 0.258 19.091 1.00 81.75 133 SER A O 1
ATOM 1019 N N . VAL A 1 134 ? -8.338 1.129 20.166 1.00 90.00 134 VAL A N 1
ATOM 1020 C CA . VAL A 1 134 ? -7.711 1.740 18.988 1.00 90.00 134 VAL A CA 1
ATOM 1021 C C . VAL A 1 134 ? -7.266 0.649 18.017 1.00 90.00 134 VAL A C 1
ATOM 1023 O O . VAL A 1 134 ? -6.468 -0.219 18.374 1.00 90.00 134 VAL A O 1
ATOM 1026 N N . VAL A 1 135 ? -7.767 0.700 16.784 1.00 92.38 135 VAL A N 1
ATOM 1027 C CA . VAL A 1 135 ? -7.335 -0.197 15.710 1.00 92.38 135 VAL A CA 1
ATOM 1028 C C . VAL A 1 135 ? -6.071 0.378 15.085 1.00 92.38 135 VAL A C 1
ATOM 1030 O O . VAL A 1 135 ? -6.091 1.491 14.558 1.00 92.38 135 VAL A O 1
ATOM 1033 N N . ARG A 1 136 ? -4.980 -0.394 15.119 1.00 94.38 136 ARG A N 1
ATOM 1034 C CA . ARG A 1 136 ? -3.695 -0.032 14.510 1.00 94.38 136 ARG A CA 1
ATOM 1035 C C . ARG A 1 136 ? -3.403 -0.878 13.282 1.00 94.38 136 ARG A C 1
ATOM 1037 O O . ARG A 1 136 ? -3.555 -2.102 13.315 1.00 94.38 136 ARG A O 1
ATOM 1044 N N . ALA A 1 137 ? -2.956 -0.234 12.212 1.00 94.56 137 ALA A N 1
ATOM 1045 C CA . ALA A 1 137 ? -2.491 -0.908 11.011 1.00 94.56 137 ALA A CA 1
ATOM 1046 C C . ALA A 1 137 ? -1.236 -0.250 10.438 1.00 94.56 137 ALA A C 1
ATOM 1048 O O . ALA A 1 137 ? -1.110 0.970 10.395 1.00 94.56 137 ALA A O 1
ATOM 1049 N N . THR A 1 138 ? -0.343 -1.089 9.933 1.00 95.31 138 THR A N 1
ATOM 1050 C CA . THR A 1 138 ? 0.893 -0.708 9.260 1.00 95.31 138 THR A CA 1
ATOM 1051 C C . THR A 1 138 ? 0.749 -0.996 7.771 1.00 95.31 138 THR A C 1
ATOM 1053 O O . THR A 1 138 ? 0.457 -2.125 7.368 1.00 95.31 138 THR A O 1
ATOM 1056 N N . ILE A 1 139 ? 0.945 0.031 6.949 1.00 95.88 139 ILE A N 1
ATOM 1057 C CA . ILE A 1 139 ? 0.887 -0.027 5.489 1.00 95.88 139 ILE A CA 1
ATOM 1058 C C . ILE A 1 139 ? 2.311 0.019 4.941 1.00 95.88 139 ILE A C 1
ATOM 1060 O O . ILE A 1 139 ? 3.011 1.026 5.058 1.00 95.88 139 ILE A O 1
ATOM 1064 N N . GLU A 1 140 ? 2.708 -1.063 4.287 1.00 95.44 140 GLU A N 1
ATOM 1065 C CA . GLU A 1 140 ? 3.963 -1.191 3.562 1.00 95.44 140 GLU A CA 1
ATOM 1066 C C . GLU A 1 140 ? 3.674 -1.189 2.062 1.00 95.44 140 GLU A C 1
ATOM 1068 O O . GLU A 1 140 ? 2.871 -1.981 1.563 1.00 95.44 140 GLU A O 1
ATOM 1073 N N . VAL A 1 141 ? 4.345 -0.310 1.323 1.00 95.00 141 VAL A N 1
ATOM 1074 C CA . VAL A 1 141 ? 4.279 -0.291 -0.140 1.00 95.00 141 VAL A CA 1
ATOM 1075 C C . VAL A 1 141 ? 5.661 -0.616 -0.674 1.00 95.00 141 VAL A C 1
ATOM 1077 O O . VAL A 1 141 ? 6.553 0.228 -0.657 1.00 95.00 141 VAL A O 1
ATOM 1080 N N . LEU A 1 142 ? 5.842 -1.851 -1.127 1.00 94.44 142 LEU A N 1
ATOM 1081 C CA . LEU A 1 142 ? 7.099 -2.348 -1.670 1.00 94.44 142 LEU A CA 1
ATOM 1082 C C . LEU A 1 142 ? 7.204 -1.974 -3.145 1.00 94.44 142 LEU A C 1
ATOM 1084 O O . LEU A 1 142 ? 6.281 -2.217 -3.924 1.00 94.44 142 LEU A O 1
ATOM 1088 N N . VAL A 1 143 ? 8.346 -1.409 -3.527 1.00 93.19 143 VAL A N 1
ATOM 1089 C CA . VAL A 1 143 ? 8.662 -1.087 -4.917 1.00 93.19 143 VAL A CA 1
ATOM 1090 C C . VAL A 1 143 ? 9.628 -2.132 -5.448 1.00 93.19 143 VAL A C 1
ATOM 1092 O O . VAL A 1 143 ? 10.710 -2.348 -4.896 1.00 93.19 143 VAL A O 1
ATOM 1095 N N . TYR A 1 144 ? 9.238 -2.768 -6.544 1.00 93.44 144 TYR A N 1
ATOM 1096 C CA . TYR A 1 144 ? 10.041 -3.744 -7.256 1.00 93.44 144 TYR A CA 1
ATOM 1097 C C . TYR A 1 144 ? 10.527 -3.167 -8.578 1.00 93.44 144 TYR A C 1
ATOM 1099 O O . TYR A 1 144 ? 9.746 -2.630 -9.363 1.00 93.44 144 TYR A O 1
ATOM 1107 N N . ARG A 1 145 ? 11.812 -3.364 -8.868 1.00 91.50 145 ARG A N 1
ATOM 1108 C CA . ARG A 1 145 ? 12.353 -3.255 -10.219 1.00 91.50 145 ARG A CA 1
ATOM 1109 C C . ARG A 1 145 ? 12.110 -4.567 -10.947 1.00 91.50 145 ARG A C 1
ATOM 1111 O O . ARG A 1 145 ? 12.518 -5.633 -10.481 1.00 91.50 145 ARG A O 1
ATOM 1118 N N . VAL A 1 146 ? 11.454 -4.488 -12.099 1.00 90.56 146 VAL A N 1
ATOM 1119 C CA . VAL A 1 146 ? 11.224 -5.649 -12.957 1.00 90.56 146 VAL A CA 1
ATOM 11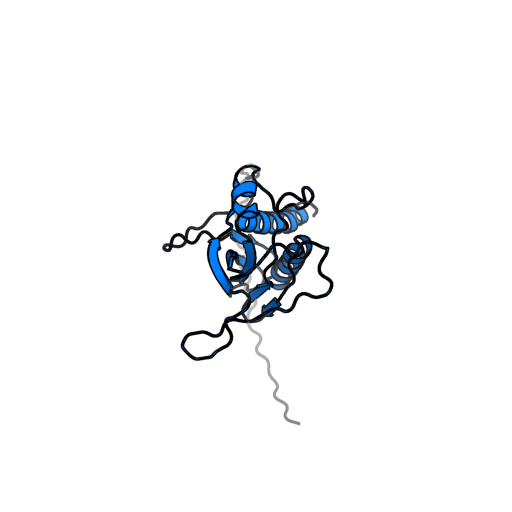20 C C . VAL A 1 146 ? 12.353 -5.748 -13.967 1.00 90.56 146 VAL A C 1
ATOM 1122 O O . VAL A 1 146 ? 12.486 -4.918 -14.866 1.00 90.56 146 VAL A O 1
ATOM 1125 N N . HIS A 1 147 ? 13.142 -6.806 -13.857 1.00 86.25 147 HIS A N 1
ATOM 1126 C CA . HIS A 1 147 ? 14.156 -7.140 -14.843 1.00 86.25 147 HIS A CA 1
ATOM 1127 C C . HIS A 1 147 ? 13.550 -8.065 -15.887 1.00 86.25 147 HIS A C 1
ATOM 1129 O O . HIS A 1 147 ? 13.056 -9.147 -15.564 1.00 86.25 147 HIS A O 1
ATOM 1135 N N . ARG A 1 148 ? 13.592 -7.643 -17.152 1.00 83.56 148 ARG A N 1
ATOM 1136 C CA . ARG A 1 148 ? 13.192 -8.458 -18.305 1.00 83.56 148 ARG A CA 1
ATOM 1137 C C . ARG A 1 148 ? 14.412 -8.679 -19.200 1.00 83.56 148 ARG A C 1
ATOM 1139 O O . ARG A 1 148 ? 14.617 -7.918 -20.150 1.00 83.56 148 ARG A O 1
ATOM 1146 N N . PRO A 1 149 ? 15.271 -9.661 -18.878 1.00 76.94 149 PRO A N 1
ATOM 1147 C CA . PRO A 1 149 ? 16.436 -9.940 -19.702 1.00 76.94 149 PRO A CA 1
ATOM 1148 C C . PRO A 1 149 ? 15.986 -10.303 -21.122 1.00 76.94 149 PRO A C 1
ATOM 1150 O O . PRO A 1 149 ? 14.999 -11.011 -21.316 1.00 76.94 149 PRO A O 1
ATOM 1153 N N . ASN A 1 150 ? 16.711 -9.804 -22.126 1.00 73.06 150 ASN A N 1
ATOM 1154 C CA . ASN A 1 150 ? 16.422 -10.011 -23.552 1.00 73.06 150 ASN A CA 1
ATOM 1155 C C . ASN A 1 150 ? 15.122 -9.365 -24.072 1.00 73.06 150 ASN A C 1
ATOM 1157 O O . ASN A 1 150 ? 14.688 -9.685 -25.181 1.00 73.06 150 ASN A O 1
ATOM 1161 N N . TRP A 1 151 ? 14.515 -8.436 -23.323 1.00 68.81 151 TRP A N 1
ATOM 1162 C CA . TRP A 1 151 ? 13.383 -7.659 -23.827 1.00 68.81 151 TRP A CA 1
ATOM 1163 C C . TRP A 1 151 ? 13.840 -6.728 -24.956 1.00 68.81 151 TRP A C 1
ATOM 1165 O O . TRP A 1 151 ? 14.577 -5.767 -24.737 1.00 68.81 151 TRP A O 1
ATOM 1175 N N . ARG A 1 152 ? 13.405 -7.013 -26.184 1.00 67.12 152 ARG A N 1
ATOM 1176 C CA . ARG A 1 152 ? 13.461 -6.059 -27.296 1.00 67.12 152 ARG A CA 1
ATOM 1177 C C . ARG A 1 152 ? 12.128 -5.326 -27.346 1.00 67.12 152 ARG A C 1
ATOM 1179 O O . ARG A 1 152 ? 11.092 -5.928 -27.092 1.00 67.12 152 ARG A O 1
ATOM 1186 N N . VAL A 1 153 ? 12.151 -4.032 -27.661 1.00 64.81 153 VAL A N 1
ATOM 1187 C CA . VAL A 1 153 ? 10.920 -3.287 -27.948 1.00 64.81 153 VAL A CA 1
ATOM 1188 C C . VAL A 1 153 ? 10.290 -3.951 -29.170 1.00 64.81 153 VAL A C 1
ATOM 1190 O O . VAL A 1 153 ? 10.894 -3.931 -30.243 1.00 64.81 153 VAL A O 1
ATOM 1193 N N . ASP A 1 154 ? 9.137 -4.598 -29.000 1.00 51.84 154 ASP A N 1
ATOM 1194 C CA . ASP A 1 154 ? 8.424 -5.208 -30.119 1.00 51.84 154 ASP A CA 1
ATOM 1195 C C . ASP A 1 154 ? 8.095 -4.107 -31.133 1.00 51.84 154 ASP A C 1
ATOM 1197 O O . ASP A 1 154 ? 7.249 -3.243 -30.890 1.00 51.84 154 ASP A O 1
ATOM 1201 N N . SER A 1 155 ? 8.766 -4.113 -32.290 1.00 57.16 155 SER A N 1
ATOM 1202 C CA . SER A 1 155 ? 8.268 -3.348 -33.425 1.00 57.16 155 SER A CA 1
ATOM 1203 C C . SER A 1 155 ? 6.990 -4.045 -33.877 1.00 57.16 155 SER A C 1
ATOM 1205 O O . SER A 1 155 ? 7.017 -5.241 -34.167 1.00 57.16 155 SER A O 1
ATOM 1207 N N . GLN A 1 156 ? 5.875 -3.316 -33.961 1.00 55.00 156 GLN A N 1
ATOM 1208 C CA . GLN A 1 156 ? 4.536 -3.830 -34.308 1.00 55.00 156 GLN A CA 1
ATOM 1209 C C . GLN A 1 156 ? 4.437 -4.591 -35.658 1.00 55.00 156 GLN A C 1
ATOM 1211 O O . GLN A 1 156 ? 3.351 -4.976 -36.080 1.00 55.00 156 GLN A O 1
ATOM 1216 N N . SER A 1 157 ? 5.546 -4.825 -36.359 1.00 51.31 157 SER A N 1
ATOM 1217 C CA . SER A 1 157 ? 5.621 -5.355 -37.717 1.00 51.31 157 SER A CA 1
ATOM 1218 C C . SER A 1 157 ? 6.015 -6.833 -37.852 1.00 51.31 157 SER A C 1
ATOM 1220 O O . SER A 1 157 ? 6.164 -7.287 -38.984 1.00 51.31 157 SER A O 1
ATOM 1222 N N . ILE A 1 158 ? 6.166 -7.626 -36.783 1.00 54.06 158 ILE A N 1
ATOM 1223 C CA . ILE A 1 158 ? 6.666 -9.010 -36.930 1.00 54.06 158 ILE A CA 1
ATOM 1224 C C . ILE A 1 158 ? 5.646 -10.037 -36.432 1.00 54.06 158 ILE A C 1
ATOM 1226 O O . ILE A 1 158 ? 5.715 -10.548 -35.322 1.00 54.06 158 ILE A O 1
ATOM 1230 N N . ARG A 1 159 ? 4.731 -10.431 -37.323 1.00 52.59 159 ARG A N 1
ATOM 1231 C CA . ARG A 1 159 ? 3.793 -11.561 -37.153 1.00 52.59 159 ARG A CA 1
ATOM 1232 C C . ARG A 1 159 ? 4.471 -12.953 -37.148 1.00 52.59 159 ARG A C 1
ATOM 1234 O O . ARG A 1 159 ? 3.790 -13.961 -37.298 1.00 52.59 159 ARG A O 1
ATOM 1241 N N . LEU A 1 160 ? 5.799 -13.008 -37.003 1.00 60.03 160 LEU A N 1
ATOM 1242 C CA . LEU A 1 160 ? 6.652 -14.204 -37.100 1.00 60.03 160 LEU A CA 1
ATOM 1243 C C . LEU A 1 160 ? 7.847 -14.158 -36.119 1.00 60.03 160 LEU A C 1
ATOM 1245 O O . LEU A 1 160 ? 8.954 -14.572 -36.468 1.00 60.03 160 LEU A O 1
ATOM 1249 N N . SER A 1 161 ? 7.685 -13.622 -34.905 1.00 56.34 161 SER A N 1
ATOM 1250 C CA . SER A 1 161 ? 8.776 -13.648 -33.922 1.00 56.34 161 SER A CA 1
ATOM 1251 C C . SER A 1 161 ? 8.907 -15.042 -33.296 1.00 56.34 161 SER A C 1
ATOM 1253 O O . SER A 1 161 ? 8.013 -15.552 -32.625 1.00 56.34 161 SER A O 1
ATOM 1255 N N . THR A 1 162 ? 10.053 -15.684 -33.523 1.00 60.38 162 THR A N 1
ATOM 1256 C CA . THR A 1 162 ? 10.468 -16.875 -32.772 1.00 60.38 162 THR A CA 1
ATOM 1257 C C . THR A 1 162 ? 11.309 -16.407 -31.588 1.00 60.38 162 THR A C 1
ATOM 1259 O O . THR A 1 162 ? 12.336 -15.760 -31.785 1.00 60.38 162 THR A O 1
ATOM 1262 N N . HIS A 1 163 ? 10.887 -16.714 -30.360 1.00 64.75 163 HIS A N 1
ATOM 1263 C CA . HIS A 1 163 ? 11.632 -16.359 -29.150 1.00 64.75 163 HIS A CA 1
ATOM 1264 C C . HIS A 1 163 ? 12.483 -17.550 -28.693 1.00 64.75 163 HIS A C 1
ATOM 1266 O O . HIS A 1 163 ? 11.947 -18.606 -28.358 1.00 64.75 163 HIS A O 1
ATOM 1272 N N . ALA A 1 164 ? 13.806 -17.384 -28.654 1.00 66.88 164 ALA A N 1
ATOM 1273 C CA . ALA A 1 164 ? 14.700 -18.332 -27.995 1.00 66.88 164 ALA A CA 1
ATOM 1274 C C . ALA A 1 164 ? 14.773 -17.997 -26.497 1.00 66.88 164 ALA A C 1
ATOM 1276 O O . ALA A 1 164 ? 15.008 -16.844 -26.136 1.00 66.88 164 ALA A O 1
ATOM 1277 N N . ARG A 1 165 ? 14.556 -18.986 -25.622 1.00 71.50 165 ARG A N 1
ATOM 1278 C CA . ARG A 1 165 ? 14.744 -18.830 -24.171 1.00 71.50 165 ARG A CA 1
ATOM 1279 C C . ARG A 1 165 ? 16.136 -19.322 -23.786 1.00 71.50 165 ARG A C 1
ATOM 1281 O O . ARG A 1 165 ? 16.497 -20.442 -24.148 1.00 71.50 165 ARG A O 1
ATOM 1288 N N . SER A 1 166 ? 16.888 -18.493 -23.062 1.00 73.75 166 SER A N 1
ATOM 1289 C CA . SER A 1 166 ? 18.168 -18.893 -22.470 1.00 73.75 166 SER A CA 1
ATOM 1290 C C . SER A 1 166 ? 17.940 -19.952 -21.389 1.00 73.75 166 SER A C 1
ATOM 1292 O O . SER A 1 166 ? 16.890 -19.978 -20.736 1.00 73.75 166 SER A O 1
ATOM 1294 N N . ARG A 1 167 ? 18.918 -20.842 -21.222 1.00 83.06 167 ARG A N 1
ATOM 1295 C CA . ARG A 1 167 ? 19.007 -21.738 -20.070 1.00 83.06 167 ARG A CA 1
ATOM 1296 C C . ARG A 1 167 ? 20.199 -21.306 -19.227 1.00 83.06 167 ARG A C 1
ATOM 1298 O O . ARG A 1 167 ? 21.239 -20.974 -19.788 1.00 83.06 167 ARG A O 1
ATOM 1305 N N . ASP A 1 168 ? 20.038 -21.344 -17.913 1.00 81.25 168 ASP A N 1
ATOM 1306 C CA . ASP A 1 168 ? 21.109 -21.055 -16.970 1.00 81.25 168 ASP A CA 1
ATOM 1307 C C . ASP A 1 168 ? 22.208 -22.139 -17.011 1.00 81.25 168 ASP A C 1
ATOM 1309 O O . ASP A 1 168 ? 22.107 -23.149 -17.720 1.00 81.25 168 ASP A O 1
ATOM 1313 N N . ILE A 1 169 ? 23.264 -21.957 -16.212 1.00 85.12 169 ILE A N 1
ATOM 1314 C CA . ILE A 1 169 ? 24.371 -22.923 -16.094 1.00 85.12 169 ILE A CA 1
ATOM 1315 C C . ILE A 1 169 ? 23.919 -24.315 -15.611 1.00 85.12 169 ILE A C 1
ATOM 1317 O O . ILE A 1 169 ? 24.613 -25.304 -15.837 1.00 85.12 169 ILE A O 1
ATOM 1321 N N . ASN A 1 170 ? 22.738 -24.409 -14.996 1.00 89.50 170 ASN A N 1
ATOM 1322 C CA . ASN A 1 170 ? 22.136 -25.651 -14.517 1.00 89.50 170 ASN A CA 1
ATOM 1323 C C . ASN A 1 170 ? 21.163 -26.270 -15.540 1.00 89.50 170 ASN A C 1
ATOM 1325 O O . ASN A 1 170 ? 20.524 -27.284 -15.255 1.00 89.50 170 ASN A O 1
ATOM 1329 N N . GLY A 1 171 ? 21.021 -25.675 -16.729 1.00 86.69 171 GLY A N 1
ATOM 1330 C CA . GLY A 1 171 ? 20.103 -26.125 -17.772 1.00 86.69 171 GLY A CA 1
ATOM 1331 C C . GLY A 1 171 ? 18.628 -25.795 -17.513 1.00 86.69 171 GLY A C 1
ATOM 1332 O O . GLY A 1 171 ? 17.771 -26.264 -18.277 1.00 86.69 171 GLY A O 1
ATOM 1333 N N . GLN A 1 172 ? 18.319 -25.007 -16.479 1.00 83.25 172 GLN A N 1
ATOM 1334 C CA . GLN A 1 172 ? 16.982 -24.495 -16.192 1.00 83.25 172 GLN A CA 1
ATOM 1335 C C . GLN A 1 172 ? 16.671 -23.308 -17.096 1.00 83.25 172 GLN A C 1
ATOM 1337 O O . GLN A 1 172 ? 17.535 -22.499 -17.405 1.00 83.25 172 GLN A O 1
ATOM 1342 N N . ILE A 1 173 ? 15.423 -23.203 -17.548 1.00 80.62 173 ILE A N 1
ATOM 1343 C CA . ILE A 1 173 ? 14.997 -22.060 -18.358 1.00 80.62 173 ILE A CA 1
ATOM 1344 C C . ILE A 1 173 ? 15.024 -20.819 -17.466 1.00 80.62 173 ILE A C 1
ATOM 1346 O O . ILE A 1 173 ? 14.343 -20.797 -16.441 1.00 80.62 173 ILE A O 1
ATOM 1350 N N . GLU A 1 174 ? 15.783 -19.799 -17.867 1.00 77.94 174 GLU A N 1
ATOM 1351 C CA . GLU A 1 174 ? 15.812 -18.532 -17.140 1.00 77.94 174 GLU A CA 1
ATOM 1352 C C . GLU A 1 174 ? 14.392 -17.944 -17.068 1.00 77.94 174 GLU A C 1
ATOM 1354 O O . GLU A 1 174 ? 13.658 -17.964 -18.070 1.00 77.94 174 GLU A O 1
ATOM 1359 N N . PRO A 1 175 ? 13.962 -17.431 -15.902 1.00 75.12 175 PRO A N 1
ATOM 1360 C CA . PRO A 1 175 ? 12.662 -16.795 -15.792 1.00 75.12 175 PRO A CA 1
ATOM 1361 C C . PRO A 1 175 ? 12.611 -15.596 -16.744 1.00 75.12 175 PRO A C 1
ATOM 1363 O O . PRO A 1 175 ? 13.498 -14.747 -16.745 1.00 75.12 175 PRO A O 1
ATOM 1366 N N . GLY A 1 176 ? 11.550 -15.513 -17.553 1.00 76.31 176 GLY A N 1
ATOM 1367 C CA . GLY A 1 176 ? 11.398 -14.439 -18.547 1.00 76.31 176 GLY A CA 1
ATOM 1368 C C . GLY A 1 176 ? 11.339 -13.032 -17.938 1.00 76.31 176 GLY A C 1
ATOM 1369 O O . GLY A 1 176 ? 11.539 -12.043 -18.638 1.00 76.31 176 GLY A O 1
ATOM 1370 N N . SER A 1 177 ? 11.086 -12.943 -16.633 1.00 83.88 177 SER A N 1
ATOM 1371 C CA . SER A 1 177 ? 11.226 -11.731 -15.837 1.00 83.88 177 SER A CA 1
ATOM 1372 C C . SER A 1 177 ? 11.443 -12.084 -14.370 1.00 83.88 177 SER A C 1
ATOM 1374 O O . SER A 1 177 ? 10.848 -13.051 -13.886 1.00 83.88 177 SER A O 1
ATOM 1376 N N . PHE A 1 178 ? 12.206 -11.272 -13.645 1.00 88.12 178 PHE A N 1
ATOM 1377 C CA . PHE A 1 178 ? 12.308 -11.359 -12.188 1.00 88.12 178 PHE A CA 1
ATOM 1378 C C . PHE A 1 178 ? 12.117 -9.987 -11.538 1.00 88.12 178 PHE A C 1
ATOM 1380 O O . PHE A 1 178 ? 12.282 -8.951 -12.181 1.00 88.12 178 PHE A O 1
ATOM 1387 N N . ARG A 1 179 ? 11.708 -9.997 -10.267 1.00 90.81 179 ARG A N 1
ATOM 1388 C CA . ARG A 1 179 ? 11.389 -8.804 -9.477 1.00 90.81 179 ARG A CA 1
ATOM 1389 C C . ARG A 1 179 ? 12.420 -8.653 -8.374 1.00 90.81 179 ARG A C 1
ATOM 1391 O O . ARG A 1 179 ? 12.624 -9.583 -7.599 1.00 90.81 179 ARG A O 1
ATOM 1398 N N . GLU A 1 180 ? 13.054 -7.495 -8.316 1.00 92.31 180 GLU A N 1
ATOM 1399 C CA . GLU A 1 180 ? 14.034 -7.147 -7.292 1.00 92.31 180 GLU A CA 1
ATOM 1400 C C . GLU A 1 180 ? 13.464 -6.015 -6.428 1.00 92.31 180 GLU A C 1
ATOM 1402 O O . GLU A 1 180 ? 13.089 -4.982 -6.988 1.00 92.31 180 GLU A O 1
ATOM 1407 N N . PRO A 1 181 ? 13.338 -6.180 -5.099 1.00 93.12 181 PRO A N 1
ATOM 1408 C CA . PRO A 1 181 ? 12.876 -5.100 -4.237 1.00 93.12 181 PRO A CA 1
ATOM 1409 C C . PRO A 1 181 ? 13.934 -3.995 -4.211 1.00 93.12 181 PRO A C 1
ATOM 1411 O O . PRO A 1 181 ? 15.084 -4.245 -3.861 1.00 93.12 181 PRO A O 1
ATOM 1414 N N . ILE A 1 182 ? 13.547 -2.778 -4.587 1.00 92.56 182 ILE A N 1
ATOM 1415 C CA . ILE A 1 182 ? 14.459 -1.624 -4.630 1.00 92.56 182 ILE A CA 1
ATOM 1416 C C . ILE A 1 182 ? 14.223 -0.632 -3.493 1.00 92.56 182 ILE A C 1
ATOM 1418 O O . ILE A 1 182 ? 15.095 0.183 -3.207 1.00 92.56 182 ILE A O 1
ATOM 1422 N N . GLY A 1 183 ? 13.061 -0.689 -2.842 1.00 91.44 183 GLY A N 1
ATOM 1423 C CA . GLY A 1 183 ? 12.731 0.213 -1.747 1.00 91.44 183 GLY A CA 1
ATOM 1424 C C . GLY A 1 183 ? 11.247 0.212 -1.407 1.00 91.44 183 GLY A C 1
ATOM 1425 O O . GLY A 1 183 ? 10.520 -0.732 -1.727 1.00 91.44 183 GLY A O 1
ATOM 1426 N N . GLN A 1 184 ? 10.813 1.287 -0.752 1.00 92.31 184 GLN A N 1
ATOM 1427 C CA . GLN A 1 184 ? 9.431 1.488 -0.326 1.00 92.31 184 GLN A CA 1
ATOM 1428 C C . GLN A 1 184 ? 8.894 2.846 -0.771 1.00 92.31 184 GLN A C 1
ATOM 1430 O O . GLN A 1 184 ? 9.617 3.842 -0.747 1.00 92.31 184 GLN A O 1
ATOM 1435 N N . ASP A 1 185 ? 7.615 2.888 -1.142 1.00 91.31 185 ASP A N 1
ATOM 1436 C CA . ASP A 1 185 ? 6.916 4.112 -1.541 1.00 91.31 185 ASP A CA 1
ATOM 1437 C C . ASP A 1 185 ? 6.168 4.714 -0.342 1.00 91.31 185 ASP A C 1
ATOM 1439 O O . ASP A 1 185 ? 4.984 4.456 -0.099 1.00 91.31 185 ASP A O 1
ATOM 1443 N N . GLN A 1 186 ? 6.893 5.526 0.426 1.00 90.62 186 GLN A N 1
ATOM 1444 C CA . GLN A 1 186 ? 6.382 6.168 1.641 1.00 90.62 186 GLN A CA 1
ATOM 1445 C C . GLN A 1 186 ? 5.229 7.135 1.346 1.00 90.62 186 GLN A C 1
ATOM 1447 O O . GLN A 1 186 ? 4.307 7.283 2.148 1.00 90.62 186 GLN A O 1
ATOM 1452 N N . GLN A 1 187 ? 5.256 7.792 0.184 1.00 88.69 187 GLN A N 1
ATOM 1453 C CA . GLN A 1 187 ? 4.235 8.768 -0.188 1.00 88.69 187 GLN A CA 1
ATOM 1454 C C . GLN A 1 187 ? 2.908 8.085 -0.505 1.00 88.69 187 GLN A C 1
ATOM 1456 O O . GLN A 1 187 ? 1.850 8.563 -0.091 1.00 88.69 187 GLN A O 1
ATOM 1461 N N . LEU A 1 188 ? 2.938 6.961 -1.229 1.00 91.19 188 LEU A N 1
ATOM 1462 C CA . LEU A 1 188 ? 1.735 6.169 -1.457 1.00 91.19 188 LEU A CA 1
ATOM 1463 C C . LEU A 1 188 ? 1.204 5.580 -0.145 1.00 91.19 188 LEU A C 1
ATOM 1465 O O . LEU A 1 188 ? 0.003 5.677 0.099 1.00 91.19 188 LEU A O 1
ATOM 1469 N N . ALA A 1 189 ? 2.078 5.069 0.727 1.00 94.12 189 ALA A N 1
ATOM 1470 C CA . ALA A 1 189 ? 1.678 4.576 2.047 1.00 94.12 189 ALA A CA 1
ATOM 1471 C C . ALA A 1 189 ? 0.953 5.657 2.874 1.00 94.12 189 ALA A C 1
ATOM 1473 O O . ALA A 1 189 ? -0.140 5.418 3.384 1.00 94.12 189 ALA A O 1
ATOM 1474 N N . HIS A 1 190 ? 1.510 6.871 2.935 1.00 91.31 190 HIS A N 1
ATOM 1475 C CA . HIS A 1 190 ? 0.911 7.998 3.654 1.00 91.31 190 HIS A CA 1
ATOM 1476 C C . HIS A 1 190 ? -0.426 8.449 3.044 1.00 91.31 190 HIS A C 1
ATOM 1478 O O . HIS A 1 190 ? -1.367 8.764 3.768 1.00 91.31 190 HIS A O 1
ATOM 1484 N N . ARG A 1 191 ? -0.564 8.444 1.711 1.00 92.19 191 ARG A N 1
ATOM 1485 C CA . ARG A 1 191 ? -1.849 8.753 1.055 1.00 92.19 191 ARG A CA 1
ATOM 1486 C C . ARG A 1 191 ? -2.931 7.731 1.385 1.00 92.19 191 ARG A C 1
ATOM 1488 O O . ARG A 1 191 ? -4.060 8.130 1.651 1.00 92.19 191 ARG A O 1
ATOM 1495 N N . LEU A 1 192 ? -2.593 6.442 1.385 1.00 94.88 192 LEU A N 1
ATOM 1496 C CA . LEU A 1 192 ? -3.523 5.381 1.779 1.00 94.88 192 LEU A CA 1
ATOM 1497 C C . LEU A 1 192 ? -3.942 5.537 3.246 1.00 94.88 192 LEU A C 1
ATOM 1499 O O . LEU A 1 192 ? -5.130 5.443 3.546 1.00 94.88 192 LEU A O 1
ATOM 1503 N N . ALA A 1 193 ? -2.993 5.847 4.135 1.00 94.44 193 ALA A N 1
ATOM 1504 C CA . ALA A 1 193 ? -3.281 6.118 5.541 1.00 94.44 193 ALA A CA 1
ATOM 1505 C C . ALA A 1 193 ? -4.227 7.320 5.708 1.00 94.44 193 ALA A C 1
ATOM 1507 O O . ALA A 1 193 ? -5.275 7.208 6.344 1.00 94.44 193 ALA A O 1
ATOM 1508 N N . ASN A 1 194 ? -3.922 8.444 5.054 1.00 93.19 194 ASN A N 1
ATOM 1509 C CA . ASN A 1 194 ? -4.756 9.647 5.084 1.00 93.19 194 ASN A CA 1
ATOM 1510 C C . ASN A 1 194 ? -6.161 9.416 4.523 1.00 93.19 194 ASN A C 1
ATOM 1512 O O . ASN A 1 194 ? -7.124 9.992 5.023 1.00 93.19 194 ASN A O 1
ATOM 1516 N N . GLU A 1 195 ? -6.297 8.590 3.486 1.00 95.12 195 GLU A N 1
ATOM 1517 C CA . GLU A 1 195 ? -7.599 8.246 2.917 1.00 95.12 195 GLU A CA 1
ATOM 1518 C C . GLU A 1 195 ? -8.475 7.497 3.931 1.00 95.12 195 GLU A C 1
ATOM 1520 O O . GLU A 1 195 ? -9.669 7.773 4.043 1.00 95.12 195 GLU A O 1
ATOM 1525 N N . ILE A 1 196 ? -7.875 6.601 4.718 1.00 94.50 196 ILE A N 1
ATOM 1526 C CA . ILE A 1 196 ? -8.572 5.890 5.793 1.00 94.50 196 ILE A CA 1
ATOM 1527 C C . ILE A 1 196 ? -8.956 6.843 6.921 1.00 94.50 196 ILE A C 1
ATOM 1529 O O . ILE A 1 196 ? -10.125 6.873 7.306 1.00 94.50 196 ILE A O 1
ATOM 1533 N N . HIS A 1 197 ? -8.027 7.684 7.384 1.00 92.44 197 HIS A N 1
ATOM 1534 C CA . HIS A 1 197 ? -8.338 8.712 8.380 1.00 92.44 197 HIS A CA 1
ATOM 1535 C C . HIS A 1 197 ? -9.461 9.640 7.914 1.00 92.44 197 HIS A C 1
ATOM 1537 O O . HIS A 1 197 ? -10.338 9.987 8.699 1.00 92.44 197 HIS A O 1
ATOM 1543 N N . ARG A 1 198 ? -9.490 10.002 6.626 1.00 92.69 198 ARG A N 1
ATOM 1544 C CA . ARG A 1 198 ? -10.559 10.822 6.053 1.00 92.69 198 ARG A CA 1
ATOM 1545 C C . ARG A 1 198 ? -11.919 10.131 6.116 1.00 92.69 198 ARG A C 1
ATOM 1547 O O . ARG A 1 198 ? -12.887 10.794 6.481 1.00 92.69 198 ARG A O 1
ATOM 1554 N N . LYS A 1 199 ? -12.009 8.839 5.771 1.00 92.94 199 LYS A N 1
ATOM 1555 C CA . LYS A 1 199 ? -13.279 8.092 5.828 1.00 92.94 199 LYS A CA 1
ATOM 1556 C C . LYS A 1 199 ? -13.848 8.089 7.253 1.00 92.94 199 LYS A C 1
ATOM 1558 O O . LYS A 1 199 ? -14.988 8.501 7.430 1.00 92.94 199 LYS A O 1
ATOM 1563 N N . PHE A 1 200 ? -13.033 7.772 8.260 1.00 90.62 200 PHE A N 1
ATOM 1564 C CA . PHE A 1 200 ? -13.495 7.702 9.654 1.00 90.62 200 PHE A CA 1
ATOM 1565 C C . PHE A 1 200 ? -13.645 9.068 10.344 1.00 90.62 200 PHE A C 1
ATOM 1567 O O . PHE A 1 200 ? -14.555 9.253 11.144 1.00 90.62 200 PHE A O 1
ATOM 1574 N N . GLY A 1 201 ? -12.821 10.063 10.003 1.00 83.38 201 GLY A N 1
ATOM 1575 C CA . GLY A 1 201 ? -12.952 11.421 10.547 1.00 83.38 201 GLY A CA 1
ATOM 1576 C C . GLY A 1 201 ? -14.163 12.187 10.002 1.00 83.38 201 GLY A C 1
ATOM 1577 O O . GLY A 1 201 ? -14.649 13.116 10.646 1.00 83.38 201 GLY A O 1
ATOM 1578 N N . SER A 1 202 ? -14.669 11.811 8.821 1.00 73.94 202 SER A N 1
ATOM 1579 C CA . SER A 1 202 ? -15.860 12.439 8.236 1.00 73.94 202 SER A CA 1
ATOM 1580 C C . SER A 1 202 ? -17.175 11.981 8.874 1.00 73.94 202 SER A C 1
ATOM 1582 O O . SER A 1 202 ? -18.122 12.762 8.904 1.00 73.94 202 SER A O 1
ATOM 1584 N N . GLU A 1 203 ? -17.228 10.768 9.432 1.00 61.28 203 GLU A N 1
ATOM 1585 C CA . GLU A 1 203 ? -18.444 10.222 10.056 1.00 61.28 203 GLU A CA 1
ATOM 1586 C C . GLU A 1 203 ? -18.700 10.819 11.447 1.00 61.28 203 GLU A C 1
ATOM 1588 O O . GLU A 1 203 ? -19.848 11.092 11.797 1.00 61.28 203 GLU A O 1
ATOM 1593 N N . SER A 1 204 ? -17.643 11.154 12.197 1.00 58.66 204 SER A N 1
ATOM 1594 C CA . SER A 1 204 ? -17.760 11.776 13.526 1.00 58.66 204 SER A CA 1
ATOM 1595 C C . SER A 1 204 ? -18.311 13.210 13.520 1.00 58.66 204 SER A C 1
ATOM 1597 O O . SER A 1 204 ? -18.605 13.750 14.581 1.00 58.66 204 SER A O 1
ATOM 1599 N N . ALA A 1 205 ? -18.430 13.854 12.353 1.00 58.88 205 ALA A N 1
ATOM 1600 C CA . ALA A 1 205 ? -18.911 15.234 12.231 1.00 58.88 205 ALA A CA 1
ATOM 1601 C C . ALA A 1 205 ? -20.417 15.349 11.906 1.00 58.88 205 ALA A C 1
ATOM 1603 O O . ALA A 1 205 ? -20.922 16.466 11.789 1.00 58.88 205 ALA A O 1
ATOM 1604 N N . SER A 1 206 ? -21.119 14.225 11.715 1.00 53.25 206 SER A N 1
ATOM 1605 C CA . SER A 1 206 ? -22.517 14.184 11.245 1.00 53.25 206 SER A CA 1
ATOM 1606 C C . SER A 1 206 ? -23.557 13.678 12.259 1.00 53.25 206 SER A C 1
ATOM 1608 O O . SER A 1 206 ? -24.725 13.555 11.890 1.00 53.25 206 SER A O 1
ATOM 1610 N N . GLU A 1 207 ? -23.166 13.429 13.511 1.00 46.00 207 GLU A N 1
ATOM 1611 C CA . GLU A 1 207 ? -24.062 13.120 14.647 1.00 46.00 207 GLU A CA 1
ATOM 1612 C C . GLU A 1 207 ? -24.237 14.325 15.582 1.00 46.00 207 GLU A C 1
ATOM 1614 O O . GLU A 1 207 ? -25.381 14.536 16.051 1.00 46.00 207 GLU A O 1
#

Sequence (207 aa):
MISMKTSYLYMTGWIACVSVCSLWGCASSPQAVGDAGITQAADGQVSGLVEVEGASYEEVFGAMREVIREYRFAINRVDGARGVITTYPKQTLGIGSPWDKEQTTIGQEFEDFANHQEREIRVQFEEGAQAGSVVRATIEVLVYRVHRPNWRVDSQSIRLSTHARSRDINGQIEPGSFREPIGQDQQLAHRLANEIHRKFGSESASE

pLDDT: mean 75.1, std 18.58, range [42.28, 98.06]

Secondary structure (DSSP, 8-state):
----------------------------PPP--------B-TTS-BPEEEEESSS-HHHHHHHHHHHHHHTTPPEEEEETTTTEEEEPPEE--TTT-TT-TT---TTHHHHHHHTTEEEEEEEEEPS---TTSPEEEEEEEEEEEEE-TT-----TT-TTPPPPPPB-TTSPBPPS-EEEEEEE-HHHHHHHHHHHHHHHHHHTT--